Protein AF-A0A366W5C6-F1 (afdb_monomer)

Solvent-accessible surface area (backbone atoms only — not comparable to full-atom values): 10749 Å² total; per-residue (Å²): 110,70,68,59,51,49,43,42,53,30,43,52,50,49,41,58,74,57,34,73,87,68,60,45,70,65,56,39,17,62,67,46,72,47,56,56,70,60,49,49,74,76,25,87,45,72,64,59,41,50,54,54,38,50,51,52,53,51,50,58,46,39,55,54,30,52,60,91,70,55,95,85,52,56,68,69,57,50,49,52,48,36,29,51,30,38,22,49,49,36,68,76,32,52,52,58,50,53,48,54,61,54,60,74,70,48,84,89,62,61,61,66,63,51,49,53,50,48,49,63,63,44,34,71,61,54,48,54,52,51,53,29,32,77,70,40,51,21,48,90,62,60,67,82,66,48,42,63,57,24,56,44,44,27,46,55,50,30,53,34,35,76,68,69,78,39,79,93,44,68,68,63,52,49,51,52,54,53,50,22,54,55,70,42,44,28,88,63,51,87,70,76,120

Nearest PDB structures (foldseek):
  3he0-assembly2_C-2  TM=9.204E-01  e=1.085E-09  Vibrio parahaemolyticus
  3pas-assembly1_A  TM=8.953E-01  e=2.448E-08  Marinobacter nauticus VT8
  4me9-assembly1_B  TM=7.796E-01  e=6.525E-09  Bacillus cereus ATCC 10987
  3ppb-assembly1_B  TM=8.278E-01  e=2.148E-07  Shewanella loihica PV-4
  6azh-assembly1_B  TM=6.741E-01  e=1.159E-03  Clostridium perfringens

Structure (mmCIF, N/CA/C/O backbone):
data_AF-A0A366W5C6-F1
#
_entry.id   AF-A0A366W5C6-F1
#
loop_
_atom_site.group_PDB
_atom_site.id
_atom_site.type_symbol
_atom_site.label_atom_id
_atom_site.label_alt_id
_atom_site.label_comp_id
_atom_site.label_asym_id
_atom_site.label_entity_id
_atom_site.label_seq_id
_atom_site.pdbx_PDB_ins_code
_atom_site.Cartn_x
_atom_site.Cartn_y
_atom_site.Cartn_z
_atom_site.occupancy
_atom_site.B_iso_or_equiv
_atom_site.auth_seq_id
_atom_site.auth_comp_id
_atom_site.auth_asym_id
_atom_site.auth_atom_id
_atom_site.pdbx_PDB_model_num
ATOM 1 N N . MET A 1 1 ? -1.296 -3.303 24.132 1.00 65.38 1 MET A N 1
ATOM 2 C CA . MET A 1 1 ? -1.162 -3.298 22.660 1.00 65.38 1 MET A CA 1
ATOM 3 C C . MET A 1 1 ? -2.408 -3.855 21.958 1.00 65.38 1 MET A C 1
ATOM 5 O O . MET A 1 1 ? -3.023 -3.108 21.212 1.00 65.38 1 MET A O 1
ATOM 9 N N . GLN A 1 2 ? -2.876 -5.074 22.272 1.00 86.00 2 GLN A N 1
ATOM 10 C CA . GLN A 1 2 ? -4.060 -5.689 21.626 1.00 86.00 2 GLN A CA 1
ATOM 11 C C . GLN A 1 2 ? -5.344 -4.833 21.662 1.00 86.00 2 GLN A C 1
ATOM 13 O O . GLN A 1 2 ? -6.009 -4.686 20.644 1.00 86.00 2 GLN A O 1
ATOM 18 N N . LYS A 1 3 ? -5.673 -4.196 22.800 1.00 90.88 3 LYS A N 1
ATOM 19 C CA . LYS A 1 3 ? -6.858 -3.315 22.896 1.00 90.88 3 LYS A CA 1
ATOM 20 C C . LYS A 1 3 ? -6.780 -2.085 21.984 1.00 90.88 3 LYS A C 1
ATOM 22 O O . LYS A 1 3 ? -7.795 -1.710 21.414 1.00 90.88 3 LYS A O 1
ATOM 27 N N . LYS A 1 4 ? -5.591 -1.491 21.818 1.00 94.75 4 LYS A N 1
ATOM 28 C CA . LYS A 1 4 ? -5.379 -0.352 20.907 1.00 94.75 4 LYS A CA 1
ATOM 29 C C . LYS A 1 4 ? -5.680 -0.773 19.466 1.00 94.75 4 LYS A C 1
ATOM 31 O O . LYS A 1 4 ? -6.471 -0.119 18.802 1.00 94.75 4 LYS A O 1
ATOM 36 N N . ILE A 1 5 ? -5.134 -1.913 19.034 1.00 95.19 5 ILE A N 1
ATOM 37 C CA . ILE A 1 5 ? -5.385 -2.477 17.699 1.00 95.19 5 ILE A CA 1
ATOM 38 C C . ILE A 1 5 ? -6.871 -2.825 17.515 1.00 95.19 5 ILE A C 1
ATOM 40 O O . ILE A 1 5 ? -7.435 -2.470 16.487 1.00 95.19 5 ILE A O 1
ATOM 44 N N . LYS A 1 6 ? -7.539 -3.428 18.517 1.00 95.50 6 LYS A N 1
ATOM 45 C CA . LYS A 1 6 ? -8.996 -3.691 18.470 1.00 95.50 6 LYS A CA 1
ATOM 46 C C . LYS A 1 6 ? -9.788 -2.406 18.202 1.00 95.50 6 LYS A C 1
ATOM 48 O O . LYS A 1 6 ? -10.671 -2.403 17.352 1.00 95.50 6 LYS A O 1
ATOM 53 N N . ILE A 1 7 ? -9.460 -1.319 18.904 1.00 97.31 7 ILE A N 1
ATOM 54 C CA . ILE A 1 7 ? -10.130 -0.023 18.726 1.00 97.31 7 ILE A CA 1
ATOM 55 C C . ILE A 1 7 ? -9.859 0.544 17.326 1.00 97.31 7 ILE A C 1
ATOM 57 O O . ILE A 1 7 ? -10.794 0.994 16.675 1.00 97.31 7 ILE A O 1
ATOM 61 N N . LEU A 1 8 ? -8.621 0.477 16.826 1.00 96.88 8 LEU A N 1
ATOM 62 C CA . LEU A 1 8 ? -8.296 0.938 15.470 1.00 96.88 8 LEU A CA 1
ATOM 63 C C . LEU A 1 8 ? -9.023 0.122 14.392 1.00 96.88 8 LEU A C 1
ATOM 65 O O . LEU A 1 8 ? -9.572 0.698 13.461 1.00 96.88 8 LEU A O 1
ATOM 69 N N . LYS A 1 9 ? -9.114 -1.203 14.543 1.00 95.62 9 LYS A N 1
ATOM 70 C CA . LYS A 1 9 ? -9.871 -2.065 13.622 1.00 95.62 9 LYS A CA 1
ATOM 71 C C . LYS A 1 9 ? -11.369 -1.784 13.647 1.00 95.62 9 LYS A C 1
ATOM 73 O O . LYS A 1 9 ? -12.003 -1.750 12.597 1.00 95.62 9 LYS A O 1
ATOM 78 N N . ALA A 1 10 ? -11.929 -1.519 14.826 1.00 95.50 10 ALA A N 1
ATOM 79 C CA . ALA A 1 10 ? -13.304 -1.051 14.934 1.00 95.50 10 ALA A CA 1
ATOM 80 C C . ALA A 1 10 ? -13.486 0.314 14.249 1.00 95.50 10 ALA A C 1
ATOM 82 O O . ALA A 1 10 ? -14.488 0.523 13.575 1.00 95.50 10 ALA A O 1
ATOM 83 N N . ALA A 1 11 ? -12.512 1.222 14.362 1.00 95.44 11 ALA A N 1
ATOM 84 C CA . ALA A 1 11 ? -12.566 2.517 13.693 1.00 95.44 11 ALA A CA 1
ATOM 85 C C . ALA A 1 11 ? -12.515 2.392 12.164 1.00 95.44 11 ALA A C 1
ATOM 87 O O . ALA A 1 11 ? -13.318 3.025 11.483 1.00 95.44 11 ALA A O 1
ATOM 88 N N . GLU A 1 12 ? -11.633 1.535 11.640 1.00 95.12 12 GLU A N 1
ATOM 89 C CA . GLU A 1 12 ? -11.574 1.174 10.218 1.00 95.12 12 GLU A CA 1
ATOM 90 C C . GLU A 1 12 ? -12.941 0.668 9.723 1.00 95.12 12 GLU A C 1
ATOM 92 O O . GLU A 1 12 ? -13.444 1.143 8.705 1.00 95.12 12 GLU A O 1
ATOM 97 N N . ALA A 1 13 ? -13.585 -0.232 10.476 1.00 93.00 13 ALA A N 1
ATOM 98 C CA . ALA A 1 13 ? -14.910 -0.759 10.146 1.00 93.00 13 ALA A CA 1
ATOM 99 C C . ALA A 1 13 ? -15.989 0.339 10.121 1.00 93.00 13 ALA A C 1
ATOM 101 O O . ALA A 1 13 ? -16.670 0.499 9.111 1.00 93.00 13 ALA A O 1
ATOM 102 N N . VAL A 1 14 ? -16.093 1.168 11.171 1.00 92.75 14 VAL A N 1
ATOM 103 C CA . VAL A 1 14 ? -17.079 2.270 11.213 1.00 92.75 14 VAL A CA 1
ATOM 104 C C . VAL A 1 14 ? -16.888 3.222 10.032 1.00 92.75 14 VAL A C 1
ATOM 106 O O . VAL A 1 14 ? -17.862 3.617 9.395 1.00 92.75 14 VAL A O 1
ATOM 109 N N . LEU A 1 15 ? -15.644 3.595 9.720 1.00 92.44 15 LEU A N 1
ATOM 110 C CA . LEU A 1 15 ? -15.354 4.540 8.641 1.00 92.44 15 LEU A CA 1
ATOM 111 C C . LEU A 1 15 ? -15.635 3.948 7.258 1.00 92.44 15 LEU A C 1
ATOM 113 O O . LEU A 1 15 ? -16.177 4.642 6.400 1.00 92.44 15 LEU A O 1
ATOM 117 N N . THR A 1 16 ? -15.304 2.677 7.034 1.00 91.44 16 THR A N 1
ATOM 118 C CA . THR A 1 16 ? -15.556 2.008 5.748 1.00 91.44 16 THR A CA 1
ATOM 119 C C . THR A 1 16 ? -17.030 1.653 5.525 1.00 91.44 16 THR A C 1
ATOM 121 O O . THR A 1 16 ? -17.455 1.529 4.375 1.00 91.44 16 THR A O 1
ATOM 124 N N . GLU A 1 17 ? -17.827 1.498 6.585 1.00 87.69 17 GLU A N 1
ATOM 125 C CA . GLU A 1 17 ? -19.259 1.178 6.497 1.00 87.69 17 GLU A CA 1
ATOM 126 C C . GLU A 1 17 ? -20.167 2.409 6.518 1.00 87.69 17 GLU A C 1
ATOM 128 O O . GLU A 1 17 ? -21.175 2.435 5.811 1.00 87.69 17 GLU A O 1
ATOM 133 N N . HIS A 1 18 ? -19.822 3.429 7.305 1.00 85.00 18 HIS A N 1
ATOM 134 C CA . HIS A 1 18 ? -20.701 4.572 7.573 1.00 85.00 18 HIS A CA 1
ATOM 135 C C . HIS A 1 18 ? -20.089 5.933 7.207 1.00 85.00 18 HIS A C 1
ATOM 137 O O . HIS A 1 18 ? -20.775 6.955 7.268 1.00 85.00 18 HIS A O 1
ATOM 143 N N . GLY A 1 19 ? -18.814 5.969 6.808 1.00 82.38 19 GLY A N 1
ATOM 144 C CA . GLY A 1 19 ? -18.106 7.197 6.452 1.00 82.38 19 GLY A CA 1
ATOM 145 C C . GLY A 1 19 ? -17.767 8.096 7.648 1.00 82.38 19 GLY A C 1
ATOM 146 O O . GLY A 1 19 ? -18.078 7.812 8.805 1.00 82.38 19 GLY A O 1
ATOM 147 N N . PHE A 1 20 ? -17.119 9.230 7.364 1.00 81.00 20 PHE A N 1
ATOM 148 C CA . PHE A 1 20 ? -16.636 10.165 8.392 1.00 81.00 20 PHE A CA 1
ATOM 149 C C . PHE A 1 20 ? -17.751 10.892 9.149 1.00 81.00 20 PHE A C 1
ATOM 151 O O . PHE A 1 20 ? -17.567 11.217 10.323 1.00 81.00 20 PHE A O 1
ATOM 158 N N . TYR A 1 21 ? -18.891 11.145 8.497 1.00 79.88 21 TYR A N 1
ATOM 159 C CA . TYR A 1 21 ? -20.008 11.881 9.095 1.00 79.88 21 TYR A CA 1
ATOM 160 C C . TYR A 1 21 ? -20.626 11.123 10.278 1.00 79.88 21 TYR A C 1
ATOM 162 O O . TYR A 1 21 ? -20.918 11.711 11.314 1.00 79.88 21 TYR A O 1
ATOM 170 N N . ALA A 1 22 ? -20.755 9.800 10.159 1.00 78.88 22 ALA A N 1
ATOM 171 C CA . ALA A 1 22 ? -21.292 8.943 11.214 1.00 78.88 22 ALA A CA 1
ATOM 172 C C . ALA A 1 22 ? -20.253 8.571 12.296 1.00 78.88 22 ALA A C 1
ATOM 174 O O . ALA A 1 22 ? -20.579 7.908 13.288 1.00 78.88 22 ALA A O 1
ATOM 175 N N . PHE A 1 23 ? -18.989 8.973 12.123 1.00 89.50 23 PHE A N 1
ATOM 176 C CA . PHE A 1 23 ? -17.914 8.602 13.033 1.00 89.50 23 PHE A CA 1
ATOM 177 C C . PHE A 1 23 ? -17.824 9.545 14.241 1.00 89.50 23 PHE A C 1
ATOM 179 O O . PHE A 1 23 ? -17.466 10.724 14.118 1.00 89.50 23 PHE A O 1
ATOM 186 N N . SER A 1 24 ? -18.026 8.982 15.433 1.00 91.94 24 SER A N 1
ATOM 187 C CA . SER A 1 24 ? -17.837 9.636 16.731 1.00 91.94 24 SER A CA 1
ATOM 188 C C . SER A 1 24 ? -17.095 8.710 17.698 1.00 91.94 24 SER A C 1
ATOM 190 O O . SER A 1 24 ? -17.108 7.488 17.539 1.00 91.94 24 SER A O 1
ATOM 192 N N . MET A 1 25 ? -16.483 9.272 18.743 1.00 94.56 25 MET A N 1
ATOM 193 C CA . MET A 1 25 ? -15.834 8.465 19.789 1.00 94.56 25 MET A CA 1
ATOM 194 C C . MET A 1 25 ? -16.852 7.558 20.507 1.00 94.56 25 MET A C 1
ATOM 196 O O . MET A 1 25 ? -16.522 6.451 20.925 1.00 94.56 25 MET A O 1
ATOM 200 N N . GLN A 1 26 ? -18.111 7.995 20.596 1.00 93.19 26 GLN A N 1
ATOM 201 C CA . GLN A 1 26 ? -19.237 7.246 21.150 1.00 93.19 26 GLN A CA 1
ATOM 202 C C . GLN A 1 26 ? -19.629 6.060 20.258 1.00 93.19 26 GLN A C 1
ATOM 204 O O . GLN A 1 26 ? -19.760 4.940 20.756 1.00 93.19 26 GLN A O 1
ATOM 209 N N . SER A 1 27 ? -19.803 6.282 18.947 1.00 91.44 27 SER A N 1
ATOM 210 C CA . SER A 1 27 ? -20.142 5.203 18.008 1.00 91.44 27 SER A CA 1
ATOM 211 C C . SER A 1 27 ? -19.016 4.176 17.920 1.00 91.44 27 SER A C 1
ATOM 213 O O . SER A 1 27 ? -19.281 2.975 17.924 1.00 91.44 27 SER A O 1
ATOM 215 N N . LEU A 1 28 ? -17.762 4.629 17.987 1.00 95.56 28 LEU A N 1
ATOM 216 C CA . LEU A 1 28 ? -16.605 3.750 18.087 1.00 95.56 28 LEU A CA 1
ATOM 217 C C . LEU A 1 28 ? -16.590 2.920 19.380 1.00 95.56 28 LEU A C 1
ATOM 219 O O . LEU A 1 28 ? -16.309 1.728 19.316 1.00 95.56 28 LEU A O 1
ATOM 223 N N . ALA A 1 29 ? -16.891 3.507 20.544 1.00 94.94 29 ALA A N 1
ATOM 224 C CA . ALA A 1 29 ? -16.948 2.772 21.817 1.00 94.94 29 ALA A CA 1
ATOM 225 C C . ALA A 1 29 ? -17.936 1.606 21.746 1.00 94.94 29 ALA A C 1
ATOM 227 O O . ALA A 1 29 ? -17.617 0.488 22.155 1.00 94.94 29 ALA A O 1
ATOM 228 N N . LYS A 1 30 ? -19.102 1.866 21.144 1.00 92.81 30 LYS A N 1
ATOM 229 C CA . LYS A 1 30 ? -20.118 0.850 20.882 1.00 92.81 30 LYS A CA 1
ATOM 230 C C . LYS A 1 30 ? -19.592 -0.236 19.939 1.00 92.81 30 LYS A C 1
ATOM 232 O O . LYS A 1 30 ? -19.684 -1.406 20.291 1.00 92.81 30 LYS A O 1
ATOM 237 N N . GLN A 1 31 ? -18.995 0.137 18.802 1.00 93.38 31 GLN A N 1
ATOM 238 C CA . GLN A 1 31 ? -18.464 -0.824 17.825 1.00 93.38 31 GLN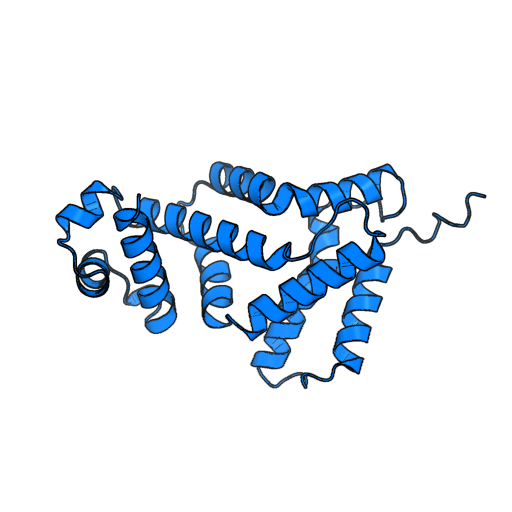 A CA 1
ATOM 239 C C . GLN A 1 31 ? -17.312 -1.673 18.384 1.00 93.38 31 GLN A C 1
ATOM 241 O O . GLN A 1 31 ? -17.204 -2.859 18.096 1.00 93.38 31 GLN A O 1
ATOM 246 N N . ALA A 1 32 ? -16.428 -1.073 19.180 1.00 94.81 32 ALA A N 1
ATOM 247 C CA . ALA A 1 32 ? -15.273 -1.747 19.764 1.00 94.81 32 ALA A CA 1
ATOM 248 C C . ALA A 1 32 ? -15.620 -2.569 21.021 1.00 94.81 32 ALA A C 1
ATOM 250 O O . ALA A 1 32 ? -14.746 -3.275 21.543 1.00 94.81 32 ALA A O 1
ATOM 251 N N . GLU A 1 33 ? -16.865 -2.478 21.507 1.00 95.19 33 GLU A N 1
ATOM 252 C CA . GLU A 1 33 ? -17.353 -3.092 22.747 1.00 95.19 33 GLU A CA 1
ATOM 253 C C . GLU A 1 33 ? -16.486 -2.710 23.959 1.00 95.19 33 GLU A C 1
ATOM 255 O O . GLU A 1 33 ? -16.029 -3.551 24.738 1.00 95.19 33 GLU A O 1
ATOM 260 N N . VAL A 1 34 ? -16.191 -1.416 24.093 1.00 95.50 34 VAL A N 1
ATOM 261 C CA . VAL A 1 34 ? -15.422 -0.865 25.216 1.00 95.50 34 VAL A CA 1
ATOM 262 C C . VAL A 1 34 ? -16.097 0.386 25.764 1.00 95.50 34 VAL A C 1
ATOM 264 O O . VAL A 1 34 ? -16.899 1.028 25.093 1.00 95.50 34 VAL A O 1
ATOM 267 N N . SER A 1 35 ? -15.752 0.778 26.991 1.00 96.00 35 SER A N 1
ATOM 268 C CA . SER A 1 35 ? -16.204 2.067 27.518 1.00 96.00 35 SER A CA 1
ATOM 269 C C . SER A 1 35 ? -15.539 3.227 26.775 1.00 96.00 35 SER A C 1
ATOM 271 O O . SER A 1 35 ? -14.381 3.134 26.361 1.00 96.00 35 SER A O 1
ATOM 273 N N . ILE A 1 36 ? -16.229 4.365 26.684 1.00 95.75 36 ILE A N 1
ATOM 274 C CA . ILE A 1 36 ? -15.656 5.578 26.089 1.00 95.75 36 ILE A CA 1
ATOM 275 C C . ILE A 1 36 ? -14.374 6.028 26.815 1.00 95.75 36 ILE A C 1
ATOM 277 O O . ILE A 1 36 ? -13.397 6.401 26.172 1.00 95.75 36 ILE A O 1
ATOM 281 N N . GLY A 1 37 ? -14.319 5.878 28.145 1.00 96.00 37 GLY A N 1
ATOM 282 C CA . GLY A 1 37 ? -13.111 6.143 28.934 1.00 96.00 37 GLY A CA 1
ATOM 283 C C . GLY A 1 37 ? -11.938 5.222 28.572 1.00 96.00 37 GLY A C 1
ATOM 284 O O . GLY A 1 37 ? -10.784 5.632 28.647 1.00 96.00 37 GLY A O 1
ATOM 285 N N . THR A 1 38 ? -12.211 3.997 28.104 1.00 95.19 38 THR A N 1
ATOM 286 C CA . THR A 1 38 ? -11.163 3.109 27.577 1.00 95.19 38 THR A CA 1
ATOM 287 C C . THR A 1 38 ? -10.571 3.661 26.286 1.00 95.19 38 THR A C 1
ATOM 289 O O . THR A 1 38 ? -9.361 3.559 26.112 1.00 95.19 38 THR A O 1
ATOM 292 N N . ILE A 1 39 ? -11.382 4.252 25.402 1.00 96.69 39 ILE A N 1
ATOM 293 C CA . ILE A 1 39 ? -10.877 4.882 24.173 1.00 96.69 39 ILE A CA 1
ATOM 294 C C . ILE A 1 39 ? -10.000 6.080 24.519 1.00 96.69 39 ILE A C 1
ATOM 296 O O . ILE A 1 39 ? -8.859 6.122 24.067 1.00 96.69 39 ILE A O 1
ATOM 300 N N . TYR A 1 40 ? -10.486 6.992 25.368 1.00 96.12 40 TYR A N 1
ATOM 301 C CA . TYR A 1 40 ? -9.735 8.196 25.743 1.00 96.12 40 TYR A CA 1
ATOM 302 C C . TYR A 1 40 ? -8.422 7.903 26.479 1.00 96.12 40 TYR A C 1
ATOM 304 O O . TYR A 1 40 ? -7.484 8.689 26.421 1.00 96.12 40 TYR A O 1
ATOM 312 N N . ARG A 1 41 ? -8.301 6.728 27.107 1.00 95.31 41 ARG A N 1
ATOM 313 C CA . ARG A 1 41 ? -7.027 6.253 27.663 1.00 95.31 41 ARG A CA 1
ATOM 314 C C . ARG A 1 41 ? -5.980 5.917 26.590 1.00 95.31 41 ARG A C 1
ATOM 316 O O . ARG A 1 41 ? -4.792 5.940 26.890 1.00 95.31 41 ARG A O 1
ATOM 323 N N . TYR A 1 42 ? -6.396 5.527 25.384 1.00 95.50 42 TYR A N 1
ATOM 324 C CA . TYR A 1 42 ? -5.488 5.197 24.276 1.00 95.50 42 TYR A CA 1
ATOM 325 C C . TYR A 1 42 ? -5.310 6.340 23.277 1.00 95.50 42 TYR A C 1
ATOM 327 O O . TYR A 1 42 ? -4.264 6.404 22.636 1.00 95.50 42 TYR A O 1
ATOM 335 N N . PHE A 1 43 ? -6.321 7.194 23.127 1.00 95.19 43 PHE A N 1
ATOM 336 C CA . PHE A 1 43 ? -6.347 8.273 22.149 1.00 95.19 43 PHE A CA 1
ATOM 337 C C . PHE A 1 43 ? -6.935 9.517 22.798 1.00 95.19 43 PHE A C 1
ATOM 339 O O . PHE A 1 43 ? -8.107 9.525 23.164 1.00 95.19 43 PHE A O 1
ATOM 346 N N . GLU A 1 44 ? -6.125 10.562 22.928 1.00 92.81 44 GLU A N 1
ATOM 347 C CA . GLU A 1 44 ? -6.522 11.810 23.583 1.00 92.81 44 GLU A CA 1
ATOM 348 C C . GLU A 1 44 ? -7.754 12.448 22.924 1.00 92.81 44 GLU A C 1
ATOM 350 O O . GLU A 1 44 ? -8.646 12.962 23.596 1.00 92.81 44 GLU A O 1
ATOM 355 N N . ASN A 1 45 ? -7.832 12.373 21.597 1.00 91.19 45 ASN A N 1
ATOM 356 C CA . ASN A 1 45 ? -8.909 12.943 20.803 1.00 91.19 45 ASN A CA 1
ATOM 357 C C . ASN A 1 45 ? -9.103 12.156 19.490 1.00 91.19 45 ASN A C 1
ATOM 359 O O . ASN A 1 45 ? -8.422 11.159 19.227 1.00 91.19 45 ASN A O 1
ATOM 363 N N . LYS A 1 46 ? -10.079 12.588 18.679 1.00 89.81 46 LYS A N 1
ATOM 364 C CA . LYS A 1 46 ? -10.398 11.967 17.383 1.00 89.81 46 LYS A CA 1
ATOM 365 C C . LYS A 1 46 ? -9.214 12.043 16.416 1.00 89.81 46 LYS A C 1
ATOM 367 O O . LYS A 1 46 ? -8.962 11.060 15.729 1.00 89.81 46 LYS A O 1
ATOM 372 N N . ASP A 1 47 ? -8.472 13.144 16.400 1.00 87.88 47 ASP A N 1
ATOM 373 C CA . ASP A 1 47 ? -7.369 13.361 15.457 1.00 87.88 47 ASP A CA 1
ATOM 374 C C . ASP A 1 47 ? -6.187 12.434 15.766 1.00 87.88 47 ASP A C 1
ATOM 376 O O . ASP A 1 47 ?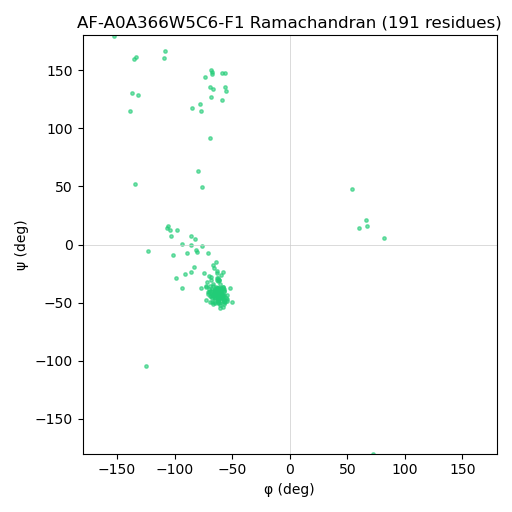 -5.693 11.737 14.882 1.00 87.88 47 ASP A O 1
ATOM 380 N N . ALA A 1 48 ? -5.823 12.297 17.046 1.00 89.75 48 ALA A N 1
ATOM 381 C CA . ALA A 1 48 ? -4.830 11.329 17.506 1.00 89.75 48 ALA A CA 1
ATOM 382 C C . ALA A 1 48 ? -5.212 9.888 17.123 1.00 89.75 48 ALA A C 1
ATOM 384 O O . ALA A 1 48 ? -4.360 9.092 16.728 1.00 89.75 48 ALA A O 1
ATOM 385 N N . LEU A 1 49 ? -6.504 9.546 17.196 1.00 92.88 49 LEU A N 1
ATOM 386 C CA . LEU A 1 49 ? -6.999 8.254 16.729 1.00 92.88 49 LEU A CA 1
ATOM 387 C C . LEU A 1 49 ? -6.870 8.097 15.209 1.00 92.88 49 LEU A C 1
ATOM 389 O O . LEU A 1 49 ? -6.454 7.033 14.755 1.00 92.88 49 LEU A O 1
ATOM 393 N N . MET A 1 50 ? -7.211 9.126 14.428 1.00 90.25 50 MET A N 1
ATOM 394 C CA . MET A 1 50 ? -7.110 9.091 12.963 1.00 90.25 50 MET A CA 1
ATOM 395 C C . MET A 1 50 ? -5.662 8.951 12.492 1.00 90.25 50 MET A C 1
ATOM 397 O O . MET A 1 50 ? -5.404 8.169 11.579 1.00 90.25 50 MET A O 1
ATOM 401 N N . ASN A 1 51 ? -4.716 9.626 13.148 1.00 88.19 51 ASN A N 1
ATOM 402 C CA . ASN A 1 51 ? -3.290 9.512 12.838 1.00 88.19 51 ASN A CA 1
ATOM 403 C C . ASN A 1 51 ? -2.786 8.083 13.075 1.00 88.19 51 ASN A C 1
ATOM 405 O O . ASN A 1 51 ? -2.160 7.475 12.209 1.00 88.19 51 ASN A O 1
ATOM 409 N N . GLU A 1 52 ? -3.117 7.499 14.227 1.00 91.31 52 GLU A N 1
ATOM 410 C CA . GLU A 1 52 ? -2.740 6.119 14.543 1.00 91.31 52 GLU A CA 1
ATOM 411 C C . GLU A 1 52 ? -3.437 5.094 13.636 1.00 91.31 52 GLU A C 1
ATOM 413 O O . GLU A 1 52 ? -2.842 4.076 13.277 1.00 91.31 52 GLU A O 1
ATOM 418 N N . LEU A 1 53 ? -4.677 5.368 13.222 1.00 92.62 53 LEU A N 1
ATOM 419 C CA . LEU A 1 53 ? -5.389 4.549 12.246 1.00 92.62 53 LEU A CA 1
ATOM 420 C C . LEU A 1 53 ? -4.709 4.596 10.876 1.00 92.62 53 LEU A C 1
ATOM 422 O O . LEU A 1 53 ? -4.511 3.552 10.258 1.00 92.62 53 LEU A O 1
ATOM 426 N N . GLN A 1 54 ? -4.321 5.785 10.413 1.00 89.81 54 GLN A N 1
ATOM 427 C CA . GLN A 1 54 ? -3.619 5.953 9.147 1.00 89.81 54 GLN A CA 1
ATOM 428 C C . GLN A 1 54 ? -2.284 5.198 9.156 1.00 89.81 54 GLN A C 1
ATOM 430 O O . GLN A 1 54 ? -1.994 4.476 8.201 1.00 89.81 54 GLN A O 1
ATOM 435 N N . LYS A 1 55 ? -1.513 5.293 10.249 1.00 90.69 55 LYS A N 1
ATOM 436 C CA . LYS A 1 55 ? -0.268 4.532 10.430 1.00 90.69 55 LYS A CA 1
ATOM 437 C C . LYS A 1 55 ? -0.513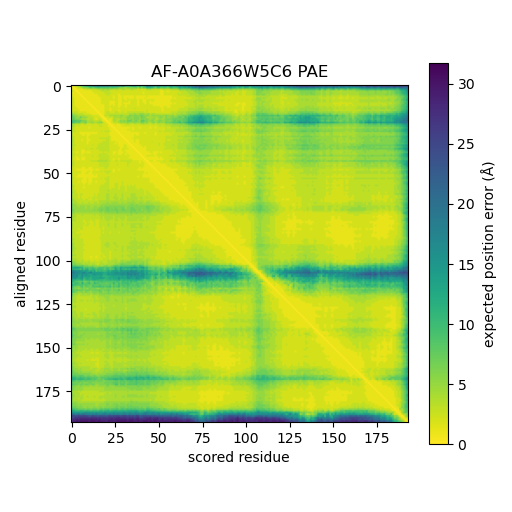 3.026 10.327 1.00 90.69 55 LYS A C 1
ATOM 439 O O . LYS A 1 55 ? 0.127 2.366 9.514 1.00 90.69 55 LYS A O 1
ATOM 444 N N . LEU A 1 56 ? -1.492 2.498 11.073 1.00 92.81 56 LEU A N 1
ATOM 445 C CA . LEU A 1 56 ? -1.853 1.075 11.030 1.00 92.81 56 LEU A CA 1
ATOM 446 C C . LEU A 1 56 ? -2.216 0.623 9.611 1.00 92.81 56 LEU A C 1
ATOM 448 O O . LEU A 1 56 ? -1.699 -0.384 9.126 1.00 92.81 56 LEU A O 1
ATOM 452 N N . ILE A 1 57 ? -3.095 1.374 8.940 1.00 92.56 57 ILE A N 1
ATOM 453 C CA . ILE A 1 57 ? -3.560 1.029 7.597 1.00 92.56 57 ILE A CA 1
ATOM 454 C C . ILE A 1 57 ? -2.391 1.012 6.612 1.00 92.56 57 ILE A C 1
ATOM 456 O O . ILE A 1 57 ? -2.301 0.085 5.804 1.00 92.56 57 ILE A O 1
ATOM 460 N N . ARG A 1 58 ? -1.497 2.004 6.677 1.00 90.69 58 ARG A N 1
ATOM 461 C CA . ARG A 1 58 ? -0.334 2.115 5.789 1.00 90.69 58 ARG A CA 1
ATOM 462 C C . ARG A 1 58 ? 0.696 1.018 6.033 1.00 90.69 58 ARG A C 1
ATOM 464 O O . ARG A 1 58 ? 1.141 0.439 5.049 1.00 90.69 58 ARG A O 1
ATOM 471 N N . THR A 1 59 ? 1.010 0.680 7.286 1.00 93.25 59 THR A N 1
ATOM 472 C CA . THR A 1 59 ? 1.912 -0.441 7.609 1.00 93.25 59 THR A CA 1
ATOM 473 C C . THR A 1 59 ? 1.394 -1.748 7.023 1.00 93.25 59 THR A C 1
ATOM 475 O O . THR A 1 59 ? 2.078 -2.387 6.234 1.00 93.25 59 THR A O 1
ATOM 478 N N . GLU A 1 60 ? 0.143 -2.100 7.314 1.00 94.38 60 GLU A N 1
ATOM 479 C CA . GLU A 1 60 ? -0.459 -3.332 6.795 1.00 94.38 60 GLU A CA 1
ATOM 480 C C . GLU A 1 60 ? -0.581 -3.330 5.256 1.00 94.38 60 GLU A C 1
ATOM 482 O O . GLU A 1 60 ? -0.521 -4.382 4.622 1.00 94.38 60 GLU A O 1
ATOM 487 N N . SER A 1 61 ? -0.758 -2.157 4.635 1.00 92.62 61 SER A N 1
ATOM 488 C CA . SER A 1 61 ? -0.779 -2.041 3.169 1.00 92.62 61 SER A CA 1
ATOM 489 C C . SER A 1 61 ? 0.619 -2.216 2.574 1.00 92.62 61 SER A C 1
ATOM 491 O O . SER A 1 61 ? 0.752 -2.822 1.515 1.00 92.62 61 SER A O 1
ATOM 493 N N . ALA A 1 62 ? 1.665 -1.731 3.249 1.00 94.19 62 ALA A N 1
ATOM 494 C CA . ALA A 1 62 ? 3.051 -1.943 2.845 1.00 94.19 62 ALA A CA 1
ATOM 495 C C . ALA A 1 62 ? 3.447 -3.425 2.938 1.00 94.19 62 ALA A C 1
ATOM 497 O O . ALA A 1 62 ? 4.080 -3.938 2.017 1.00 94.19 62 ALA A O 1
ATOM 498 N N . ASP A 1 63 ? 3.002 -4.136 3.979 1.00 95.00 63 ASP A N 1
ATOM 499 C CA . ASP A 1 63 ? 3.220 -5.584 4.111 1.00 95.00 63 ASP A CA 1
ATOM 500 C C . ASP A 1 63 ? 2.635 -6.353 2.912 1.00 95.00 63 ASP A C 1
ATOM 502 O O . ASP A 1 63 ? 3.295 -7.216 2.324 1.00 95.00 63 ASP A O 1
ATOM 506 N N . GLN A 1 64 ? 1.420 -5.994 2.482 1.00 95.50 64 GLN A N 1
ATOM 507 C CA . GLN A 1 64 ? 0.805 -6.571 1.281 1.00 95.50 64 GLN A CA 1
ATOM 508 C C . GLN A 1 64 ? 1.546 -6.158 0.006 1.00 95.50 64 GLN A C 1
ATOM 510 O O . GLN A 1 64 ? 1.812 -6.996 -0.854 1.00 95.50 64 GLN A O 1
ATOM 515 N N . LEU A 1 65 ? 1.928 -4.884 -0.107 1.00 95.88 65 LEU A N 1
ATOM 516 C CA . LEU A 1 65 ? 2.625 -4.347 -1.274 1.00 95.88 65 LEU A CA 1
ATOM 517 C C . LEU A 1 65 ? 3.959 -5.064 -1.533 1.00 95.88 65 LEU A C 1
ATOM 519 O O . LEU A 1 65 ? 4.285 -5.367 -2.680 1.00 95.88 65 LEU A O 1
ATOM 523 N N . PHE A 1 66 ? 4.710 -5.370 -0.474 1.00 96.56 66 PHE A N 1
ATOM 524 C CA . PHE A 1 66 ? 6.023 -6.014 -0.560 1.00 96.56 66 PHE A CA 1
ATOM 525 C C . PHE A 1 66 ? 5.993 -7.530 -0.328 1.00 96.56 66 PHE A C 1
ATOM 527 O O . PHE A 1 66 ? 7.049 -8.143 -0.161 1.00 96.56 66 PHE A O 1
ATOM 534 N N . THR A 1 67 ? 4.816 -8.159 -0.329 1.00 97.19 67 THR A N 1
ATOM 535 C CA . THR A 1 67 ? 4.712 -9.620 -0.233 1.00 97.19 67 THR A CA 1
ATOM 536 C C . THR A 1 67 ? 5.464 -10.280 -1.392 1.00 97.19 67 THR A C 1
ATOM 538 O O . THR A 1 67 ? 5.192 -9.991 -2.556 1.00 97.19 67 THR A O 1
ATOM 541 N N . GLY A 1 68 ? 6.414 -11.164 -1.069 1.00 96.50 68 GLY A N 1
ATOM 542 C CA . GLY A 1 68 ? 7.270 -11.849 -2.047 1.00 96.50 68 GLY A CA 1
ATOM 543 C C . GLY A 1 68 ? 8.478 -11.040 -2.531 1.00 96.50 68 GLY A C 1
ATOM 544 O O . GLY A 1 68 ? 9.178 -11.491 -3.435 1.00 96.50 68 GLY A O 1
ATOM 545 N N . TRP A 1 69 ? 8.726 -9.852 -1.969 1.00 96.12 69 TRP A N 1
ATOM 546 C CA . TRP A 1 69 ? 9.882 -9.044 -2.341 1.00 96.12 69 TRP A CA 1
ATOM 547 C C . TRP A 1 69 ? 11.187 -9.689 -1.874 1.00 96.12 69 TRP A C 1
ATOM 549 O O . TRP A 1 69 ? 11.320 -10.074 -0.713 1.00 96.12 69 TRP A O 1
ATOM 559 N N . ASP A 1 70 ? 12.173 -9.698 -2.765 1.00 95.25 70 ASP A N 1
ATOM 560 C CA . ASP A 1 70 ? 13.553 -10.082 -2.488 1.00 95.25 70 ASP A CA 1
ATOM 561 C C . ASP A 1 70 ? 14.487 -9.076 -3.179 1.00 95.25 70 ASP A C 1
ATOM 563 O O . ASP A 1 70 ? 14.328 -8.755 -4.363 1.00 95.25 70 ASP A O 1
ATOM 567 N N . ASP A 1 71 ? 15.458 -8.554 -2.426 1.00 93.31 71 ASP A N 1
ATOM 568 C CA . ASP A 1 71 ? 16.430 -7.569 -2.904 1.00 93.31 71 ASP A CA 1
ATOM 569 C C . ASP A 1 71 ? 17.348 -8.122 -4.007 1.00 93.31 71 ASP A C 1
ATOM 571 O O . ASP A 1 71 ? 17.941 -7.341 -4.749 1.00 93.31 71 ASP A O 1
ATOM 575 N N . ASN A 1 72 ? 17.404 -9.440 -4.195 1.00 95.12 72 ASN A N 1
ATOM 576 C CA . ASN A 1 72 ? 18.189 -10.089 -5.245 1.00 95.12 72 ASN A CA 1
ATOM 577 C C . ASN A 1 72 ? 17.422 -10.270 -6.564 1.00 95.12 72 ASN A C 1
ATOM 579 O O . ASN A 1 72 ? 18.007 -10.672 -7.570 1.00 95.12 72 ASN A O 1
ATOM 583 N N . LEU A 1 73 ? 16.117 -9.979 -6.596 1.00 96.12 73 LEU A N 1
ATOM 584 C CA . LEU A 1 73 ? 15.343 -10.071 -7.832 1.00 96.12 73 LEU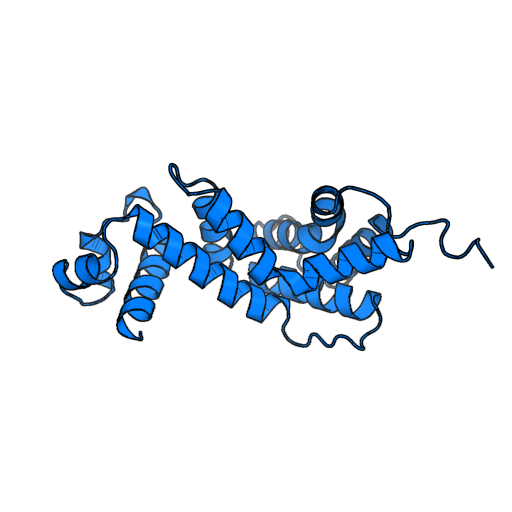 A CA 1
ATOM 585 C C . LEU A 1 73 ? 15.786 -9.011 -8.859 1.00 96.12 73 LEU A C 1
ATOM 587 O O . LEU A 1 73 ? 16.088 -7.872 -8.480 1.00 96.12 73 LEU A O 1
ATOM 591 N N . PRO A 1 74 ? 15.734 -9.329 -10.169 1.00 96.56 74 PRO A N 1
ATOM 592 C CA . PRO A 1 74 ? 15.896 -8.329 -11.221 1.00 96.56 74 PRO A CA 1
ATOM 593 C C . PRO A 1 74 ? 14.875 -7.197 -11.079 1.00 96.56 74 PRO A C 1
ATOM 595 O O . PRO A 1 74 ? 13.726 -7.438 -10.698 1.00 96.56 74 PRO A O 1
ATOM 598 N N . ASP A 1 75 ? 15.244 -5.974 -11.464 1.00 96.12 75 ASP A N 1
ATOM 599 C CA . ASP A 1 75 ? 14.392 -4.796 -11.250 1.00 96.12 75 ASP A CA 1
ATOM 600 C C . ASP A 1 75 ? 13.003 -4.923 -11.876 1.00 96.12 75 ASP A C 1
ATOM 602 O O . ASP A 1 75 ? 12.008 -4.573 -11.248 1.00 96.12 75 ASP A O 1
ATOM 606 N N . LYS A 1 76 ? 12.911 -5.501 -13.080 1.00 97.00 76 LYS A N 1
ATOM 607 C CA . LYS A 1 76 ? 11.616 -5.760 -13.723 1.00 97.00 76 LYS A CA 1
ATOM 608 C C . LYS A 1 76 ? 10.744 -6.707 -12.897 1.00 97.00 76 LYS A C 1
ATOM 610 O O . LYS A 1 76 ? 9.543 -6.496 -12.801 1.00 97.00 76 LYS A O 1
ATOM 615 N N . LYS A 1 77 ? 11.327 -7.733 -12.269 1.00 98.19 77 LYS A N 1
ATOM 616 C CA . LYS A 1 77 ? 10.579 -8.677 -11.423 1.00 98.19 77 LYS A CA 1
ATOM 617 C C . LYS A 1 77 ? 10.110 -8.022 -10.128 1.00 98.19 77 LYS A C 1
ATOM 619 O O . LYS A 1 77 ? 8.966 -8.234 -9.740 1.00 98.19 77 LYS A O 1
ATOM 624 N N . LYS A 1 78 ? 10.956 -7.195 -9.508 1.00 97.94 78 LYS A N 1
ATOM 625 C CA . LYS A 1 78 ? 10.583 -6.350 -8.362 1.00 97.94 78 LYS A CA 1
ATOM 626 C C . LYS A 1 78 ? 9.419 -5.426 -8.709 1.00 97.94 78 LYS A C 1
ATOM 628 O O . LYS A 1 78 ? 8.435 -5.373 -7.977 1.00 97.94 78 LYS A O 1
ATOM 633 N N . TYR A 1 79 ? 9.515 -4.746 -9.849 1.00 98.25 79 TYR A N 1
ATOM 634 C CA . TYR A 1 79 ? 8.469 -3.862 -10.343 1.00 98.25 79 TYR A CA 1
ATOM 635 C C . TYR A 1 79 ? 7.157 -4.608 -10.591 1.00 98.25 79 TYR A C 1
ATOM 637 O O . TYR A 1 79 ? 6.120 -4.196 -10.083 1.00 98.25 79 TYR A O 1
ATOM 645 N N . ASP A 1 80 ? 7.204 -5.728 -11.317 1.00 98.25 80 ASP A N 1
ATOM 646 C CA . ASP A 1 80 ? 6.017 -6.520 -11.649 1.00 98.25 80 ASP A CA 1
ATOM 647 C C . ASP A 1 80 ? 5.297 -7.027 -10.406 1.00 98.25 80 ASP A C 1
ATOM 649 O O . ASP A 1 80 ? 4.069 -6.973 -10.339 1.00 98.25 80 ASP A O 1
ATOM 653 N N . LEU A 1 81 ? 6.067 -7.479 -9.415 1.00 98.19 81 LEU A N 1
ATOM 654 C CA . LEU A 1 81 ? 5.552 -7.912 -8.127 1.00 98.19 81 LEU A CA 1
ATOM 655 C C . LEU A 1 81 ? 4.819 -6.771 -7.414 1.00 98.19 81 LEU A C 1
ATOM 657 O O . LEU A 1 81 ? 3.654 -6.921 -7.056 1.00 98.19 81 LEU A O 1
ATOM 661 N N . VAL A 1 82 ? 5.477 -5.622 -7.233 1.00 98.12 82 VAL A N 1
ATOM 662 C CA . VAL A 1 82 ? 4.886 -4.473 -6.528 1.00 98.12 82 VAL A CA 1
ATOM 663 C C . VAL A 1 82 ? 3.668 -3.941 -7.276 1.00 98.12 82 VAL A C 1
ATOM 665 O O . VAL A 1 82 ? 2.653 -3.644 -6.650 1.00 98.12 82 VAL A O 1
ATOM 668 N N . TRP A 1 83 ? 3.729 -3.862 -8.605 1.00 98.50 83 TRP A N 1
ATOM 669 C CA . TRP A 1 83 ? 2.611 -3.412 -9.429 1.00 98.50 83 TRP A CA 1
ATOM 670 C C . TRP A 1 83 ? 1.407 -4.349 -9.270 1.00 98.50 83 TRP A C 1
ATOM 672 O O . TRP A 1 83 ? 0.290 -3.893 -9.025 1.00 98.50 83 TRP A O 1
ATOM 682 N N . GLN A 1 84 ? 1.628 -5.667 -9.333 1.00 98.06 84 GLN A N 1
ATOM 683 C CA . GLN A 1 84 ? 0.566 -6.661 -9.164 1.00 98.06 84 GLN A CA 1
ATOM 684 C C . GLN A 1 84 ? -0.016 -6.640 -7.747 1.00 98.06 84 GLN A C 1
ATOM 686 O O . GLN A 1 84 ? -1.236 -6.704 -7.584 1.00 98.06 84 GLN A O 1
ATOM 691 N N . ASN A 1 85 ? 0.830 -6.517 -6.724 1.00 98.31 85 ASN A N 1
ATOM 692 C CA . ASN A 1 85 ? 0.393 -6.419 -5.334 1.00 98.31 85 ASN A CA 1
ATOM 693 C C . ASN A 1 85 ? -0.421 -5.141 -5.095 1.00 98.31 85 ASN A C 1
ATOM 695 O O . ASN A 1 85 ? -1.468 -5.202 -4.455 1.00 98.31 85 ASN A O 1
ATOM 699 N N . ALA A 1 86 ? -0.002 -4.005 -5.662 1.00 97.81 86 ALA A N 1
ATOM 700 C CA . ALA A 1 86 ? -0.743 -2.746 -5.604 1.00 97.81 86 ALA A CA 1
ATOM 701 C C . ALA A 1 86 ? -2.124 -2.866 -6.266 1.00 97.81 86 ALA A C 1
ATOM 703 O O . ALA A 1 86 ? -3.130 -2.451 -5.688 1.00 97.81 86 ALA A O 1
ATOM 704 N N . PHE A 1 87 ? -2.192 -3.474 -7.454 1.00 98.00 87 PHE A N 1
ATOM 705 C CA . PHE A 1 87 ? -3.456 -3.730 -8.144 1.00 98.00 87 PHE A CA 1
ATOM 706 C C . PHE A 1 87 ? -4.380 -4.625 -7.301 1.00 98.00 87 PHE A C 1
ATOM 708 O O . PHE A 1 87 ? -5.525 -4.263 -7.021 1.00 98.00 87 PHE A O 1
ATOM 715 N N . ASN A 1 88 ? -3.864 -5.766 -6.833 1.00 97.12 88 ASN A N 1
ATOM 716 C CA . ASN A 1 88 ? -4.617 -6.739 -6.041 1.00 97.12 88 ASN A CA 1
ATOM 717 C C . ASN A 1 88 ? -5.095 -6.162 -4.707 1.00 97.12 88 ASN A C 1
ATOM 719 O O . ASN A 1 88 ? -6.213 -6.451 -4.284 1.00 97.12 88 ASN A O 1
ATOM 723 N N . PHE A 1 89 ? -4.281 -5.327 -4.057 1.00 96.69 89 PHE A N 1
ATOM 724 C CA . PHE A 1 89 ? -4.666 -4.632 -2.833 1.00 96.69 89 PHE A CA 1
ATOM 725 C C . PHE A 1 89 ? -5.957 -3.838 -3.038 1.00 96.69 89 PHE A C 1
ATOM 727 O O . PHE A 1 89 ? -6.889 -3.972 -2.246 1.00 96.69 89 PHE A O 1
ATOM 734 N N . VAL A 1 90 ? -6.042 -3.057 -4.119 1.00 96.94 90 VAL A N 1
ATOM 735 C CA . VAL A 1 90 ? -7.218 -2.228 -4.405 1.00 96.94 90 VAL A CA 1
ATOM 736 C C . VAL A 1 90 ? -8.431 -3.086 -4.760 1.00 96.94 90 VAL A C 1
ATOM 738 O O . VAL A 1 90 ? -9.512 -2.834 -4.231 1.00 96.94 90 VAL A O 1
ATOM 741 N N . ILE A 1 91 ? -8.259 -4.114 -5.601 1.00 96.81 91 ILE A N 1
ATOM 742 C CA . ILE A 1 91 ? -9.343 -5.039 -5.976 1.00 96.81 91 ILE A CA 1
ATOM 743 C C . ILE A 1 91 ? -9.930 -5.746 -4.749 1.00 96.81 91 ILE A C 1
ATOM 745 O O . ILE A 1 91 ? -11.149 -5.835 -4.618 1.00 96.81 91 ILE A O 1
ATOM 749 N N . ASN A 1 92 ? -9.077 -6.205 -3.831 1.00 96.25 92 ASN A N 1
ATOM 750 C CA . ASN A 1 92 ? -9.504 -6.962 -2.656 1.00 96.25 92 ASN A CA 1
ATOM 751 C C . ASN A 1 92 ? -9.969 -6.067 -1.497 1.00 96.25 92 ASN A C 1
ATOM 753 O O . ASN A 1 92 ? -10.686 -6.536 -0.615 1.00 96.25 92 ASN A O 1
ATOM 757 N N . ASN A 1 93 ? -9.587 -4.785 -1.482 1.00 95.25 93 ASN A N 1
ATOM 758 C CA . ASN A 1 93 ? -9.865 -3.870 -0.374 1.00 95.25 93 ASN A CA 1
ATOM 759 C C . ASN A 1 93 ? -10.388 -2.491 -0.845 1.00 95.25 93 ASN A C 1
ATOM 761 O O . ASN A 1 93 ? -9.873 -1.457 -0.405 1.00 95.25 93 ASN A O 1
ATOM 765 N N . PRO A 1 94 ? -11.437 -2.411 -1.690 1.00 94.38 94 PRO A N 1
ATOM 766 C CA . PRO A 1 94 ? -11.856 -1.154 -2.318 1.00 94.38 94 PRO A CA 1
ATOM 767 C C . PRO A 1 94 ? -12.257 -0.076 -1.301 1.00 94.38 94 PRO A C 1
ATOM 769 O O . PRO A 1 94 ? -11.846 1.077 -1.419 1.00 94.38 94 PRO A O 1
ATOM 772 N N . LYS A 1 95 ? -13.000 -0.451 -0.249 1.00 92.94 95 LYS A N 1
ATOM 773 C CA . LYS A 1 95 ? -13.406 0.482 0.818 1.00 92.94 95 LYS A CA 1
ATOM 774 C C . LYS A 1 95 ? -12.213 1.013 1.611 1.00 92.94 95 LYS A C 1
ATOM 776 O O . LYS A 1 95 ? -12.187 2.184 1.980 1.00 92.94 95 LYS A O 1
ATOM 781 N N . ARG A 1 96 ? -11.222 0.155 1.862 1.00 92.75 96 ARG A N 1
ATOM 782 C CA . ARG A 1 96 ? -9.992 0.526 2.566 1.00 92.75 96 ARG A CA 1
ATOM 783 C C . ARG A 1 96 ? -9.155 1.488 1.729 1.00 92.75 96 ARG A C 1
ATOM 785 O O . ARG A 1 96 ? -8.665 2.468 2.276 1.00 92.75 96 ARG A O 1
ATOM 792 N N . MET A 1 97 ? -9.068 1.270 0.414 1.00 93.25 97 MET A N 1
ATOM 793 C CA . MET A 1 97 ? -8.421 2.214 -0.503 1.00 93.25 97 MET A CA 1
ATOM 794 C C . MET A 1 97 ? -9.099 3.591 -0.461 1.00 93.25 97 MET A C 1
ATOM 796 O O . MET A 1 97 ? -8.422 4.603 -0.315 1.00 93.25 97 MET A O 1
ATOM 800 N N . THR A 1 98 ? -10.435 3.642 -0.505 1.00 90.94 98 THR A N 1
ATOM 801 C CA . THR A 1 98 ? -11.178 4.905 -0.349 1.00 90.94 98 THR A CA 1
ATOM 802 C C . THR A 1 98 ? -10.901 5.574 0.998 1.00 90.94 98 THR A C 1
ATOM 804 O O . THR A 1 98 ? -10.687 6.783 1.051 1.00 90.94 98 THR A O 1
ATOM 807 N N . LEU A 1 99 ? -10.858 4.804 2.090 1.00 91.19 99 LEU A N 1
ATOM 808 C CA . LEU A 1 99 ? -10.523 5.336 3.409 1.00 91.19 99 LEU A CA 1
ATOM 809 C C . LEU A 1 99 ? -9.101 5.917 3.451 1.00 91.19 99 LEU A C 1
ATOM 811 O O . LEU A 1 99 ? -8.909 6.988 4.017 1.00 91.19 99 LEU A O 1
ATOM 815 N N . MET A 1 100 ? -8.117 5.252 2.841 1.00 89.62 100 MET A N 1
ATOM 816 C CA . MET A 1 100 ? -6.742 5.760 2.758 1.00 89.62 100 MET A CA 1
ATOM 817 C C . MET A 1 100 ? -6.672 7.119 2.059 1.00 89.62 100 MET A C 1
ATOM 819 O O . MET A 1 100 ? -6.0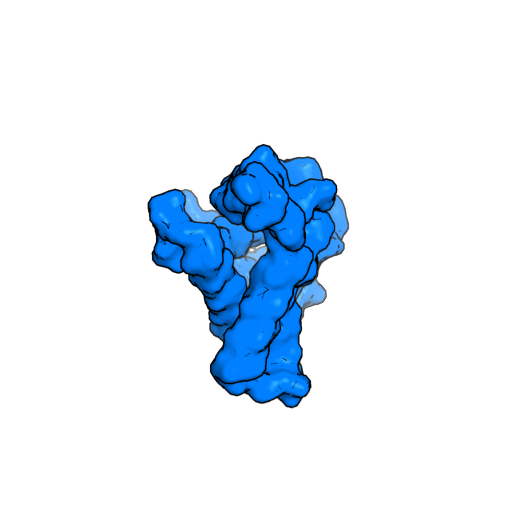20 8.027 2.570 1.00 89.62 100 MET A O 1
ATOM 823 N N . GLU A 1 101 ? -7.367 7.268 0.928 1.00 87.75 101 GLU A N 1
ATOM 824 C CA . GLU A 1 101 ? -7.441 8.537 0.195 1.00 87.75 101 GLU A CA 1
ATOM 825 C C . GLU A 1 101 ? -8.100 9.628 1.039 1.00 87.75 101 GLU A C 1
ATOM 827 O O . GLU A 1 101 ? -7.579 10.733 1.132 1.00 87.75 101 GLU A O 1
ATOM 832 N N . MET A 1 102 ? -9.211 9.318 1.712 1.00 84.88 102 MET A N 1
ATOM 833 C CA . MET A 1 102 ? -9.898 10.281 2.574 1.00 84.88 102 MET A CA 1
ATOM 834 C C . MET A 1 102 ? -9.048 10.700 3.778 1.00 84.88 102 MET A C 1
ATOM 836 O O . MET A 1 102 ? -9.014 11.882 4.114 1.00 84.88 102 MET A O 1
ATOM 840 N N . LEU A 1 103 ? -8.345 9.753 4.412 1.00 83.31 103 LEU A N 1
ATOM 841 C CA . LEU A 1 103 ? -7.460 10.037 5.542 1.00 83.31 103 LEU A CA 1
ATOM 842 C C . LEU A 1 103 ? -6.313 10.972 5.149 1.00 83.31 103 LEU A C 1
ATOM 844 O O . LEU A 1 103 ? -5.862 11.732 5.991 1.00 83.31 103 LEU A O 1
ATOM 848 N N . HIS A 1 104 ? -5.864 10.963 3.891 1.00 74.81 104 HIS A N 1
ATOM 849 C CA . HIS A 1 104 ? -4.821 11.878 3.413 1.00 74.81 104 HIS A CA 1
ATOM 850 C C . HIS A 1 104 ? -5.235 13.362 3.482 1.00 74.81 104 HIS A C 1
ATOM 852 O O . HIS A 1 104 ? -4.378 14.233 3.588 1.00 74.81 104 HIS A O 1
ATOM 858 N N . TYR A 1 105 ? -6.539 13.658 3.454 1.00 72.44 105 TYR A N 1
ATOM 859 C CA . TYR A 1 105 ? -7.079 15.023 3.432 1.00 72.44 105 TYR A CA 1
ATOM 860 C C . TYR A 1 105 ? -7.701 15.464 4.767 1.00 72.44 105 TYR A C 1
ATOM 862 O O . TYR A 1 105 ? -8.438 16.451 4.805 1.00 72.44 105 TYR A O 1
ATOM 870 N N . VAL A 1 106 ? -7.453 14.739 5.864 1.00 71.50 106 VAL A N 1
ATOM 871 C CA . VAL A 1 106 ? -7.985 15.108 7.184 1.00 71.50 106 VAL A CA 1
ATOM 872 C C . VAL A 1 106 ? -7.310 16.401 7.674 1.00 71.50 106 VAL A C 1
ATOM 874 O O . VAL A 1 106 ? -6.079 16.463 7.711 1.00 71.50 106 VAL A O 1
ATOM 877 N N . PRO A 1 107 ? -8.084 17.435 8.062 1.00 61.62 107 PRO A N 1
ATOM 878 C CA . PRO A 1 107 ? -7.535 18.672 8.614 1.00 61.62 107 PRO A CA 1
ATOM 879 C C . PRO A 1 107 ? -6.700 18.411 9.874 1.00 61.62 107 PRO A C 1
ATOM 881 O O . PRO A 1 107 ? -7.041 17.535 10.663 1.00 61.62 107 PRO A O 1
ATOM 884 N N . ASN A 1 108 ? -5.655 19.212 10.097 1.00 62.38 108 ASN A N 1
ATOM 885 C CA . ASN A 1 108 ? -4.777 19.150 11.277 1.00 62.38 108 ASN A CA 1
ATOM 886 C C . ASN A 1 108 ? -3.915 17.879 11.402 1.00 62.38 108 ASN A C 1
ATOM 888 O O . ASN A 1 108 ? -3.434 17.573 12.493 1.00 62.38 108 ASN A O 1
ATOM 892 N N . MET A 1 109 ? -3.677 17.152 10.307 1.00 64.50 109 MET A N 1
ATOM 893 C CA . MET A 1 109 ? -2.594 16.169 10.291 1.00 64.50 109 MET A CA 1
ATOM 894 C C . MET A 1 109 ? -1.240 16.875 10.389 1.00 64.50 109 MET A C 1
ATOM 896 O O . MET A 1 109 ? -0.973 17.831 9.659 1.00 64.50 109 MET A O 1
ATOM 900 N N . ASP A 1 110 ? -0.362 16.373 11.258 1.00 69.06 110 AS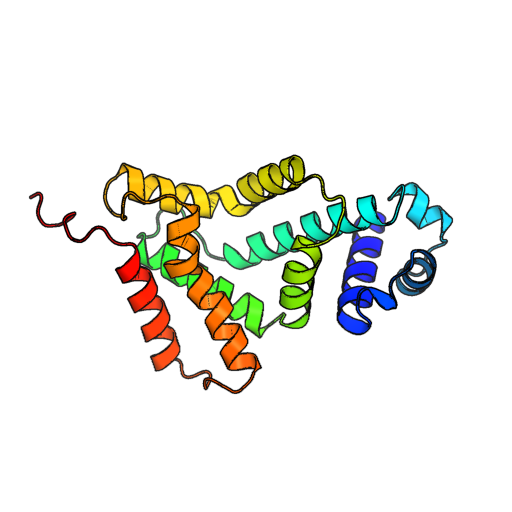P A N 1
ATOM 901 C CA . ASP A 1 110 ? 1.054 16.725 11.198 1.00 69.06 110 ASP A CA 1
ATOM 902 C C . ASP A 1 110 ? 1.651 16.084 9.940 1.00 69.06 110 ASP A C 1
ATOM 904 O O . ASP A 1 110 ? 2.080 14.927 9.924 1.00 69.06 110 ASP A O 1
ATOM 908 N N . HIS A 1 111 ? 1.631 16.846 8.849 1.00 68.69 111 HIS A N 1
ATOM 909 C CA . HIS A 1 111 ? 2.136 16.391 7.564 1.00 68.69 111 HIS A CA 1
ATOM 910 C C . HIS A 1 111 ? 3.621 16.012 7.623 1.00 68.69 111 HIS A C 1
ATOM 912 O O . HIS A 1 111 ? 4.040 15.159 6.842 1.00 68.69 111 HIS A O 1
ATOM 918 N N . ALA A 1 112 ? 4.416 16.580 8.538 1.00 74.62 112 ALA A N 1
ATOM 919 C CA . ALA A 1 112 ? 5.825 16.226 8.668 1.00 74.62 112 ALA A CA 1
ATOM 920 C C . ALA A 1 112 ? 5.985 14.834 9.293 1.00 74.62 112 ALA A C 1
ATOM 922 O O . ALA A 1 112 ? 6.694 13.996 8.735 1.00 74.62 112 ALA A O 1
ATOM 923 N N . GLU A 1 113 ? 5.280 14.553 10.393 1.00 73.50 113 GLU A N 1
ATOM 924 C CA . GLU A 1 113 ? 5.301 13.230 11.032 1.00 73.50 113 GLU A CA 1
ATOM 925 C C . GLU A 1 113 ? 4.776 12.141 10.083 1.00 73.50 113 GLU A C 1
ATOM 927 O O . GLU A 1 113 ? 5.394 11.083 9.936 1.00 73.50 113 GLU A O 1
ATOM 932 N N . VAL A 1 114 ? 3.668 12.416 9.387 1.00 71.25 114 VAL A N 1
ATOM 933 C CA . VAL A 1 114 ? 3.075 11.484 8.417 1.00 71.25 114 VAL A CA 1
ATOM 934 C C . VAL A 1 114 ? 4.023 11.228 7.246 1.00 71.25 114 VAL A C 1
ATOM 936 O O . VAL A 1 114 ? 4.221 10.072 6.881 1.00 71.25 114 VAL A O 1
ATOM 939 N N . THR A 1 115 ? 4.667 12.265 6.703 1.00 76.81 115 THR A N 1
ATOM 940 C CA . THR A 1 115 ? 5.635 12.114 5.602 1.00 76.81 115 THR A CA 1
ATOM 941 C C . THR A 1 115 ? 6.836 11.270 6.025 1.00 76.81 115 THR A C 1
ATOM 943 O O . THR A 1 115 ? 7.251 10.376 5.292 1.00 76.81 115 THR A O 1
ATOM 946 N N . VAL A 1 116 ? 7.394 11.506 7.218 1.00 81.25 116 VAL A N 1
ATOM 947 C CA . VAL A 1 116 ? 8.517 10.705 7.739 1.00 81.25 116 VAL A CA 1
ATOM 948 C C . VAL A 1 116 ? 8.104 9.246 7.914 1.00 81.25 116 VAL A C 1
ATOM 950 O O . VAL A 1 116 ? 8.819 8.341 7.482 1.00 81.25 116 VAL A O 1
ATOM 953 N N . PHE A 1 117 ? 6.932 9.008 8.502 1.00 83.31 117 PHE A N 1
ATOM 954 C CA . PHE A 1 117 ? 6.401 7.663 8.680 1.00 83.31 117 PHE A CA 1
ATOM 955 C C . PHE A 1 117 ? 6.159 6.954 7.341 1.00 83.31 117 PHE A C 1
ATOM 957 O O . PHE A 1 117 ? 6.507 5.782 7.196 1.00 83.31 117 PHE A O 1
ATOM 964 N N . GLU A 1 118 ? 5.583 7.644 6.356 1.00 81.88 118 GLU A N 1
ATOM 965 C CA . GLU A 1 118 ? 5.376 7.116 5.006 1.00 81.88 118 GLU A CA 1
ATOM 966 C C . GLU A 1 118 ? 6.702 6.772 4.332 1.00 81.88 118 GLU A C 1
ATOM 968 O O . GLU A 1 118 ? 6.839 5.676 3.788 1.00 81.88 118 GLU A O 1
ATOM 973 N N . ASN A 1 119 ? 7.693 7.657 4.434 1.00 86.06 119 ASN A N 1
ATOM 974 C CA . ASN A 1 119 ? 9.014 7.427 3.866 1.00 86.06 119 ASN A CA 1
ATOM 975 C C . ASN A 1 119 ? 9.683 6.188 4.463 1.00 86.06 119 ASN A C 1
ATOM 977 O O . ASN A 1 119 ? 10.236 5.385 3.719 1.00 86.06 119 ASN A O 1
ATOM 981 N N . GLU A 1 120 ? 9.600 5.981 5.778 1.00 89.50 120 GLU A N 1
ATOM 982 C CA . GLU A 1 120 ? 10.145 4.767 6.395 1.00 89.50 120 GLU A CA 1
ATOM 983 C C . GLU A 1 120 ? 9.314 3.521 6.050 1.00 89.50 120 GLU A C 1
ATOM 985 O O . GLU A 1 120 ? 9.872 2.476 5.712 1.00 89.50 120 GLU A O 1
ATOM 990 N N . THR A 1 121 ? 7.984 3.631 6.039 1.00 90.94 121 THR A N 1
ATOM 991 C CA . THR A 1 121 ? 7.070 2.520 5.719 1.00 90.94 121 THR A CA 1
ATOM 992 C C . THR A 1 121 ? 7.252 2.017 4.282 1.00 90.94 121 THR A C 1
ATOM 994 O O . THR A 1 121 ? 7.228 0.813 4.030 1.00 90.94 121 THR A O 1
ATOM 997 N N . PHE A 1 122 ? 7.477 2.925 3.331 1.00 92.88 122 PHE A N 1
ATOM 998 C CA . PHE A 1 122 ? 7.664 2.614 1.910 1.00 92.88 122 PHE A CA 1
ATOM 999 C C . PHE A 1 122 ? 9.124 2.730 1.452 1.00 92.88 122 PHE A C 1
ATOM 1001 O O . PHE A 1 122 ? 9.401 2.711 0.250 1.00 92.88 122 PHE A O 1
ATOM 1008 N N . LYS A 1 123 ? 10.076 2.768 2.393 1.00 94.25 123 LYS A N 1
ATOM 1009 C CA . LYS A 1 123 ? 11.514 2.958 2.138 1.00 94.25 123 LYS A CA 1
ATOM 1010 C C . LYS A 1 123 ? 12.083 2.008 1.101 1.00 94.25 123 LYS A C 1
ATOM 1012 O O . LYS A 1 123 ? 12.911 2.393 0.289 1.00 94.25 123 LYS A O 1
ATOM 1017 N N . ARG A 1 124 ? 11.619 0.760 1.102 1.00 94.62 124 ARG A N 1
ATOM 1018 C CA . ARG A 1 124 ? 12.029 -0.256 0.128 1.00 94.62 124 ARG A CA 1
ATOM 1019 C C . ARG A 1 124 ? 11.701 0.158 -1.311 1.00 94.62 124 ARG A C 1
ATOM 1021 O O . ARG A 1 124 ? 12.548 0.016 -2.188 1.00 94.62 124 ARG A O 1
ATOM 1028 N N . LEU A 1 125 ? 10.513 0.718 -1.544 1.00 95.06 125 LEU A N 1
ATOM 1029 C CA . LEU A 1 125 ? 10.114 1.232 -2.855 1.00 95.06 125 LEU A CA 1
ATOM 1030 C C . LEU A 1 125 ? 10.875 2.517 -3.202 1.00 95.06 125 LEU A C 1
ATOM 1032 O O . LEU A 1 125 ? 11.360 2.650 -4.319 1.00 95.06 125 LEU A O 1
ATOM 1036 N N . ILE A 1 126 ? 11.029 3.426 -2.237 1.00 95.31 126 ILE A N 1
ATOM 1037 C CA . ILE A 1 126 ? 11.800 4.669 -2.401 1.00 95.31 126 ILE A CA 1
ATOM 1038 C C . ILE A 1 126 ? 13.241 4.355 -2.822 1.00 95.31 126 ILE A C 1
ATOM 1040 O O . ILE A 1 126 ? 13.722 4.876 -3.826 1.00 95.31 126 ILE A O 1
ATOM 1044 N N . ASN A 1 127 ? 13.899 3.437 -2.114 1.00 95.56 127 ASN A N 1
ATOM 1045 C CA . ASN A 1 127 ? 15.258 3.000 -2.412 1.00 95.56 127 ASN A CA 1
ATOM 1046 C C . ASN A 1 127 ? 15.358 2.338 -3.788 1.00 95.56 127 ASN A C 1
ATOM 1048 O O . ASN A 1 127 ? 16.332 2.576 -4.491 1.00 95.56 127 ASN A O 1
ATOM 1052 N N . PHE A 1 128 ? 14.365 1.540 -4.192 1.00 96.88 128 PHE A N 1
ATOM 1053 C CA . PHE A 1 128 ? 14.338 0.927 -5.522 1.00 96.88 128 PHE A CA 1
ATOM 1054 C C . PHE A 1 128 ? 14.407 1.975 -6.640 1.00 96.88 128 PHE A C 1
ATOM 1056 O O . PHE A 1 128 ? 15.233 1.863 -7.547 1.00 96.88 128 PHE A O 1
ATOM 1063 N N . TYR A 1 129 ? 13.583 3.020 -6.557 1.00 96.94 129 TYR A N 1
ATOM 1064 C CA . TYR A 1 129 ? 13.629 4.109 -7.529 1.00 96.94 129 TYR A CA 1
ATOM 1065 C C . TYR A 1 129 ? 14.918 4.918 -7.424 1.00 96.94 129 TYR A C 1
ATOM 1067 O O . TYR A 1 129 ? 15.544 5.167 -8.451 1.00 96.94 129 TYR A O 1
ATOM 1075 N N . GLN A 1 130 ? 15.334 5.292 -6.210 1.00 96.31 130 GLN A N 1
ATOM 1076 C CA . GLN A 1 130 ? 16.536 6.099 -6.008 1.00 96.31 130 GLN A CA 1
ATOM 1077 C C . GLN A 1 130 ? 17.782 5.393 -6.556 1.00 96.31 130 GLN A C 1
ATOM 1079 O O . GLN A 1 130 ? 18.531 5.982 -7.324 1.00 96.31 130 GLN A O 1
ATOM 1084 N N . GLN A 1 131 ? 17.947 4.097 -6.280 1.00 95.81 131 GLN A N 1
ATOM 1085 C CA . GLN A 1 131 ? 19.042 3.296 -6.834 1.00 95.81 131 GLN A CA 1
ATOM 1086 C C . GLN A 1 131 ? 18.994 3.229 -8.363 1.00 95.81 131 GLN A C 1
ATOM 1088 O O . GLN A 1 131 ? 20.034 3.279 -9.021 1.00 95.81 131 GLN A O 1
ATOM 1093 N N . GLY A 1 132 ? 17.804 3.110 -8.955 1.00 95.88 132 GLY A N 1
ATOM 1094 C CA . GLY A 1 132 ? 17.653 3.127 -10.407 1.00 95.88 132 GLY A CA 1
ATOM 1095 C C . GLY A 1 132 ? 17.992 4.485 -11.031 1.00 95.88 132 GLY A C 1
ATOM 1096 O O . GLY A 1 132 ? 18.592 4.513 -12.104 1.00 95.88 132 GLY A O 1
ATOM 1097 N N . ILE A 1 133 ? 17.682 5.593 -10.353 1.00 96.25 133 ILE A N 1
ATOM 1098 C CA . ILE A 1 133 ? 18.084 6.951 -10.755 1.00 96.25 133 ILE A CA 1
ATOM 1099 C C . ILE A 1 133 ? 19.607 7.103 -10.659 1.00 96.25 133 ILE A C 1
ATOM 1101 O O . ILE A 1 133 ? 20.250 7.473 -11.642 1.00 96.25 133 ILE A O 1
ATOM 1105 N N . ASP A 1 134 ? 20.196 6.753 -9.514 1.00 96.00 134 ASP A N 1
ATOM 1106 C CA . ASP A 1 134 ? 21.632 6.905 -9.244 1.00 96.00 134 ASP A CA 1
ATOM 1107 C C . ASP A 1 134 ? 22.485 6.059 -10.205 1.00 96.00 134 ASP A C 1
ATOM 1109 O O . ASP A 1 134 ? 23.526 6.501 -10.693 1.00 96.00 134 ASP A O 1
ATOM 1113 N N . SER A 1 135 ? 22.009 4.854 -10.542 1.00 95.31 135 SER A N 1
ATOM 1114 C CA . SER A 1 135 ? 22.633 3.965 -11.537 1.00 95.31 135 SER A CA 1
ATOM 1115 C C . SER A 1 135 ? 22.268 4.299 -12.988 1.00 95.31 135 SER A C 1
ATOM 1117 O O . SER A 1 135 ? 22.658 3.568 -13.895 1.00 95.31 135 SER A O 1
ATOM 1119 N N . LYS A 1 136 ? 21.529 5.391 -13.231 1.00 96.00 136 LYS A N 1
ATOM 1120 C CA . LYS A 1 136 ? 21.066 5.854 -14.552 1.00 96.00 136 LYS A CA 1
ATOM 1121 C C . LYS A 1 136 ? 20.178 4.862 -15.312 1.00 96.00 136 LYS A C 1
ATOM 1123 O O . LYS A 1 136 ? 19.950 5.062 -16.504 1.00 96.00 136 LYS A O 1
ATOM 1128 N N . ARG A 1 137 ? 19.655 3.824 -14.653 1.00 95.69 137 ARG A N 1
ATOM 1129 C CA . ARG A 1 137 ? 18.682 2.875 -15.224 1.00 95.69 137 ARG A CA 1
ATOM 1130 C C . ARG A 1 137 ? 17.304 3.506 -15.395 1.00 95.69 137 ARG A C 1
ATOM 1132 O O . ARG A 1 137 ? 16.577 3.146 -16.321 1.00 95.69 137 ARG A O 1
ATOM 1139 N N . PHE A 1 138 ? 16.948 4.436 -14.512 1.00 96.94 138 PHE A N 1
ATOM 1140 C CA . PHE A 1 138 ? 15.701 5.198 -14.557 1.00 96.94 138 PHE A CA 1
ATOM 1141 C C . PHE A 1 138 ? 15.945 6.660 -14.931 1.00 96.94 138 PHE A C 1
ATOM 1143 O O . PHE A 1 138 ? 17.063 7.169 -14.829 1.00 96.94 138 PHE A O 1
ATOM 1150 N N . LEU A 1 139 ? 14.889 7.329 -15.393 1.00 96.44 139 LEU A N 1
ATOM 1151 C CA . LEU A 1 139 ? 14.896 8.762 -15.681 1.00 96.44 139 LEU A CA 1
ATOM 1152 C C . LEU A 1 139 ? 15.313 9.559 -14.439 1.00 96.44 139 LEU A C 1
ATOM 1154 O O . LEU A 1 139 ? 14.802 9.326 -13.347 1.00 96.44 139 LEU A O 1
ATOM 1158 N N . ASN A 1 140 ? 16.188 10.549 -14.618 1.00 95.62 140 ASN A N 1
ATOM 1159 C CA . ASN A 1 140 ? 16.624 11.443 -13.542 1.00 95.62 140 ASN A CA 1
ATOM 1160 C C . ASN A 1 140 ? 15.580 12.540 -13.261 1.00 95.62 140 ASN A C 1
ATOM 1162 O O . ASN A 1 140 ? 15.804 13.722 -13.525 1.00 95.62 140 ASN A O 1
ATOM 1166 N N . TRP A 1 141 ? 14.396 12.126 -12.818 1.00 92.75 141 TRP A N 1
ATOM 1167 C CA . TRP A 1 141 ? 13.302 13.001 -12.401 1.00 92.75 141 TRP A CA 1
ATOM 1168 C C . TRP A 1 141 ? 13.127 12.942 -10.884 1.00 92.75 141 TRP A C 1
ATOM 1170 O O . TRP A 1 141 ? 13.635 12.045 -10.214 1.00 92.75 141 TRP A O 1
ATOM 1180 N N . GLN A 1 142 ? 12.364 13.890 -10.338 1.00 93.69 142 GLN A N 1
ATOM 1181 C CA . GLN A 1 142 ? 11.928 13.826 -8.944 1.00 93.69 142 GLN A CA 1
ATOM 1182 C C . GLN A 1 142 ? 11.201 12.498 -8.687 1.00 93.69 142 GLN A C 1
ATOM 1184 O O . GLN A 1 142 ? 10.298 12.134 -9.441 1.00 93.69 142 GLN A O 1
ATOM 1189 N N . LEU A 1 143 ? 11.560 11.793 -7.609 1.00 88.94 143 LEU A N 1
ATOM 1190 C CA . LEU A 1 143 ? 11.013 10.473 -7.267 1.00 88.94 143 LEU A CA 1
ATOM 1191 C C . LEU A 1 143 ? 9.477 10.447 -7.298 1.00 88.94 143 LEU A C 1
ATOM 1193 O O . LEU A 1 143 ? 8.863 9.606 -7.955 1.00 88.94 143 LEU A O 1
ATOM 1197 N N . PHE A 1 144 ? 8.860 11.425 -6.636 1.00 89.00 144 PHE A N 1
ATOM 1198 C CA . PHE A 1 144 ? 7.406 11.556 -6.553 1.00 89.00 144 PHE A CA 1
ATOM 1199 C C . PHE A 1 144 ? 6.743 11.975 -7.878 1.00 89.00 144 PHE A C 1
ATOM 1201 O O . PHE A 1 144 ? 5.523 11.951 -7.972 1.00 89.00 144 PHE A O 1
ATOM 1208 N N . ALA A 1 145 ? 7.513 12.314 -8.919 1.00 92.44 145 ALA A N 1
ATOM 1209 C CA . ALA A 1 145 ? 7.011 12.478 -10.285 1.00 92.44 145 ALA A CA 1
ATOM 1210 C C . ALA A 1 145 ? 7.082 11.171 -11.101 1.00 92.44 145 ALA A C 1
ATOM 1212 O O . ALA A 1 145 ? 6.288 10.988 -12.023 1.00 92.44 145 ALA A O 1
ATOM 1213 N N . LEU A 1 146 ? 7.985 10.241 -10.756 1.00 94.19 146 LEU A N 1
ATOM 1214 C CA . LEU A 1 146 ? 8.062 8.919 -11.391 1.00 94.19 146 LEU A CA 1
ATOM 1215 C C . LEU A 1 146 ? 6.978 7.964 -10.886 1.00 94.19 146 LEU A C 1
ATOM 1217 O O . LEU A 1 146 ? 6.450 7.172 -11.665 1.00 94.19 146 LEU A O 1
ATOM 1221 N N . MET A 1 147 ? 6.633 8.013 -9.597 1.00 94.06 147 MET A N 1
ATOM 1222 C CA . MET A 1 147 ? 5.645 7.097 -9.003 1.00 94.06 147 MET A CA 1
ATOM 1223 C C . MET A 1 147 ? 4.246 7.170 -9.661 1.00 94.06 147 MET A C 1
ATOM 1225 O O . MET A 1 147 ? 3.714 6.104 -10.000 1.00 94.06 147 MET A O 1
ATOM 1229 N N . PRO A 1 148 ? 3.685 8.365 -9.955 1.00 95.56 148 PRO A N 1
ATOM 1230 C CA . PRO A 1 148 ? 2.384 8.508 -10.617 1.00 95.56 148 PRO A CA 1
ATOM 1231 C C . PRO A 1 148 ? 2.293 7.857 -12.000 1.00 95.56 148 PRO A C 1
ATOM 1233 O O . PRO A 1 148 ? 1.270 7.272 -12.356 1.00 95.56 148 PRO A O 1
ATOM 1236 N N . ILE A 1 149 ? 3.376 7.928 -12.780 1.00 96.25 149 ILE A N 1
ATOM 1237 C CA . ILE A 1 149 ? 3.443 7.353 -14.133 1.00 96.25 149 ILE A CA 1
ATOM 1238 C C . ILE A 1 149 ? 3.851 5.872 -14.136 1.00 96.25 149 ILE A C 1
ATOM 1240 O O . ILE A 1 149 ? 3.946 5.261 -15.197 1.00 96.25 149 ILE A O 1
ATOM 1244 N N . SER A 1 150 ? 4.092 5.291 -12.956 1.00 97.31 150 SER A N 1
ATOM 1245 C CA . SER A 1 150 ? 4.600 3.932 -12.787 1.00 97.31 150 SER A CA 1
ATOM 1246 C C . SER A 1 150 ? 3.693 3.084 -11.891 1.00 97.31 150 SER A C 1
ATOM 1248 O O . SER A 1 150 ? 2.641 2.651 -12.348 1.00 97.31 150 SER A O 1
ATOM 1250 N N . ILE A 1 151 ? 4.054 2.819 -10.632 1.00 96.12 151 ILE A N 1
ATOM 1251 C CA . ILE A 1 151 ? 3.294 1.928 -9.736 1.00 96.12 151 ILE A CA 1
ATOM 1252 C C . ILE A 1 151 ? 1.880 2.450 -9.450 1.00 96.12 151 ILE A C 1
ATOM 1254 O O . ILE A 1 151 ? 0.955 1.650 -9.322 1.00 96.12 151 ILE A O 1
ATOM 1258 N N . GLU A 1 152 ? 1.652 3.765 -9.420 1.00 95.81 152 GLU A N 1
ATOM 1259 C CA . GLU A 1 152 ? 0.301 4.303 -9.196 1.00 95.81 152 GLU A CA 1
ATOM 1260 C C . GLU A 1 152 ? -0.673 4.003 -10.345 1.00 95.81 152 GLU A C 1
ATOM 1262 O O . GLU A 1 152 ? -1.894 4.028 -10.149 1.00 95.81 152 GLU A O 1
ATOM 1267 N N . THR A 1 153 ? -0.168 3.642 -11.530 1.00 97.88 153 THR A N 1
ATOM 1268 C CA . THR A 1 153 ? -1.020 3.163 -12.628 1.00 97.88 153 THR A CA 1
ATOM 1269 C C . THR A 1 153 ? -1.783 1.897 -12.233 1.00 97.88 153 THR A C 1
ATOM 1271 O O . THR A 1 153 ? -2.951 1.772 -12.597 1.00 97.88 153 THR A O 1
ATOM 1274 N N . ALA A 1 154 ? -1.195 1.018 -11.409 1.00 98.00 154 ALA A N 1
ATOM 1275 C CA . ALA A 1 154 ? -1.863 -0.160 -10.857 1.00 98.00 154 ALA A CA 1
ATOM 1276 C C . ALA A 1 154 ? -3.088 0.230 -10.021 1.00 98.00 154 ALA A C 1
ATOM 1278 O O . ALA A 1 154 ? -4.187 -0.293 -10.220 1.00 98.00 154 ALA A O 1
ATOM 1279 N N . LEU A 1 155 ? -2.909 1.202 -9.117 1.00 96.56 155 LEU A N 1
ATOM 1280 C CA . LEU A 1 155 ? -3.967 1.693 -8.233 1.00 96.56 155 LEU A CA 1
ATOM 1281 C C . LEU A 1 155 ? -5.105 2.315 -9.045 1.00 96.56 155 LEU A C 1
ATOM 1283 O O . LEU A 1 155 ? -6.283 2.049 -8.800 1.00 96.56 155 LEU A O 1
ATOM 1287 N N . ASN A 1 156 ? -4.758 3.149 -10.024 1.00 96.19 156 ASN A N 1
ATOM 1288 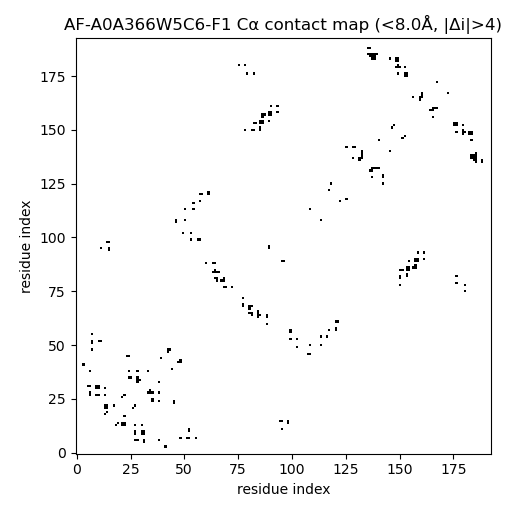C CA . ASN A 1 156 ? -5.734 3.855 -10.843 1.00 96.19 156 ASN A CA 1
ATOM 1289 C C . ASN A 1 156 ? -6.481 2.916 -11.793 1.00 96.19 156 ASN A C 1
ATOM 1291 O O . ASN A 1 156 ? -7.695 3.067 -11.951 1.00 96.19 156 ASN A O 1
ATOM 1295 N N . LEU A 1 157 ? -5.801 1.920 -12.364 1.00 97.50 157 LEU A N 1
ATOM 1296 C CA . LEU A 1 157 ? -6.424 0.902 -13.205 1.00 97.50 157 LEU A CA 1
ATOM 1297 C C . LEU A 1 157 ? -7.389 0.026 -12.401 1.00 97.50 157 LEU A C 1
ATOM 1299 O O . LEU A 1 157 ? -8.531 -0.152 -12.822 1.00 97.50 157 LEU A O 1
ATOM 1303 N N . ALA A 1 158 ? -6.988 -0.438 -11.213 1.00 97.62 158 ALA A N 1
ATOM 1304 C CA . ALA A 1 158 ? -7.860 -1.210 -10.327 1.00 97.62 158 ALA A CA 1
ATOM 1305 C C . ALA A 1 158 ? -9.151 -0.448 -9.976 1.00 97.62 158 ALA A C 1
ATOM 1307 O O . ALA A 1 158 ? -10.243 -1.015 -10.017 1.00 97.62 158 ALA A O 1
ATOM 1308 N N . LYS A 1 159 ? -9.067 0.868 -9.729 1.00 96.69 159 LYS A N 1
ATOM 1309 C CA . LYS A 1 159 ? -10.256 1.717 -9.525 1.00 96.69 159 LYS A CA 1
ATOM 1310 C C . LYS A 1 159 ? -11.164 1.766 -10.758 1.00 96.69 159 LYS A C 1
ATOM 1312 O O . LYS A 1 159 ? -12.382 1.809 -10.599 1.00 96.69 159 LYS A O 1
ATOM 1317 N N . GLN A 1 160 ? -10.617 1.778 -11.978 1.00 97.00 160 GLN A N 1
ATOM 1318 C CA . GLN A 1 160 ? -11.448 1.727 -13.190 1.00 97.00 160 GLN A CA 1
ATOM 1319 C C . GLN A 1 160 ? -12.123 0.362 -13.367 1.00 97.00 160 GLN A C 1
ATOM 1321 O O . GLN A 1 160 ? -13.279 0.323 -13.791 1.00 97.00 160 GLN A O 1
ATOM 1326 N N . VAL A 1 161 ? -11.442 -0.724 -12.991 1.00 97.00 161 VAL A N 1
ATOM 1327 C CA . VAL A 1 161 ? -12.008 -2.081 -12.975 1.00 97.00 161 VAL A CA 1
ATOM 1328 C C . VAL A 1 161 ? -13.172 -2.174 -11.988 1.00 97.00 161 VAL A C 1
ATOM 1330 O O . VAL A 1 161 ? -14.261 -2.588 -12.371 1.00 97.00 161 VAL A O 1
ATOM 1333 N N . ILE A 1 162 ? -13.001 -1.689 -10.753 1.00 96.38 162 ILE A N 1
ATOM 1334 C CA . ILE A 1 162 ? -14.078 -1.639 -9.744 1.00 96.38 162 ILE A CA 1
ATOM 1335 C C . ILE A 1 162 ? -15.282 -0.825 -10.239 1.00 96.38 162 ILE A C 1
ATOM 1337 O O . ILE A 1 162 ? -16.427 -1.173 -9.967 1.00 96.38 162 ILE A O 1
ATOM 1341 N N . ARG A 1 163 ? -15.039 0.256 -10.990 1.00 96.06 163 ARG A N 1
ATOM 1342 C CA . ARG A 1 163 ? -16.092 1.095 -11.589 1.00 96.06 163 ARG A CA 1
ATOM 1343 C C . ARG A 1 163 ? -16.757 0.466 -12.821 1.00 96.06 163 ARG A C 1
ATOM 1345 O O . ARG A 1 163 ? -17.626 1.107 -13.404 1.00 96.06 163 ARG A O 1
ATOM 1352 N N . GLY A 1 164 ? -16.329 -0.720 -13.256 1.00 95.62 164 GLY A N 1
ATOM 1353 C CA . GLY A 1 164 ? -16.837 -1.387 -14.457 1.00 95.62 164 GLY A CA 1
ATOM 1354 C C . GLY A 1 164 ? -16.483 -0.678 -15.768 1.00 95.62 164 GLY A C 1
ATOM 1355 O O . GLY A 1 164 ? -17.102 -0.943 -16.792 1.00 95.62 164 GLY A O 1
ATOM 1356 N N . ARG A 1 165 ? -15.511 0.246 -15.752 1.00 95.19 165 ARG A N 1
ATOM 1357 C CA . ARG A 1 165 ? -15.088 1.008 -16.944 1.00 95.19 165 ARG A CA 1
ATOM 1358 C C . ARG A 1 165 ? -14.046 0.274 -17.776 1.00 95.19 165 ARG A C 1
ATOM 1360 O O . ARG A 1 165 ? -13.897 0.565 -18.957 1.00 95.19 165 ARG A O 1
ATOM 1367 N N . VAL A 1 166 ? -13.311 -0.637 -17.147 1.00 93.81 166 VAL A N 1
ATOM 1368 C CA . VAL A 1 166 ? -12.288 -1.468 -17.780 1.00 93.81 166 VAL A CA 1
ATOM 1369 C C . VAL A 1 166 ? -12.534 -2.913 -17.342 1.00 93.81 166 VAL A C 1
ATOM 1371 O O . VAL A 1 166 ? -12.683 -3.146 -16.141 1.00 93.81 166 VAL A O 1
ATOM 1374 N N . PRO A 1 167 ? -12.608 -3.890 -18.262 1.00 92.44 167 PRO A N 1
ATOM 1375 C CA . PRO A 1 167 ? -12.710 -5.293 -17.878 1.00 92.44 167 PRO A CA 1
ATOM 1376 C C . PRO A 1 167 ? -11.408 -5.761 -17.199 1.00 92.44 167 PRO A C 1
ATOM 1378 O O . PRO A 1 167 ? -10.332 -5.289 -17.570 1.00 92.44 167 PRO A O 1
ATOM 1381 N N . PRO A 1 168 ? -11.462 -6.704 -16.239 1.00 90.19 168 PRO A N 1
ATOM 1382 C CA . PRO A 1 168 ? -10.278 -7.272 -15.586 1.00 90.19 168 PRO A CA 1
ATOM 1383 C C . PRO A 1 168 ? -9.553 -8.281 -16.498 1.00 90.19 168 PRO A C 1
ATOM 1385 O O . PRO A 1 168 ? -9.281 -9.414 -16.110 1.00 90.19 168 PRO A O 1
ATOM 1388 N N . ASP A 1 169 ? -9.288 -7.890 -17.741 1.00 92.94 169 ASP A N 1
ATOM 1389 C CA . ASP A 1 169 ? -8.603 -8.712 -18.729 1.00 92.94 169 ASP A CA 1
ATOM 1390 C C . ASP A 1 169 ? -7.090 -8.715 -18.477 1.00 92.94 169 ASP A C 1
ATOM 1392 O O . ASP A 1 169 ? -6.437 -7.669 -18.504 1.00 92.94 169 ASP A O 1
ATOM 1396 N N . GLN A 1 170 ? -6.514 -9.898 -18.256 1.00 91.25 170 GLN A N 1
ATOM 1397 C CA . GLN A 1 170 ? -5.104 -10.029 -17.882 1.00 91.25 170 GLN A CA 1
ATOM 1398 C C . GLN A 1 170 ? -4.157 -9.485 -18.959 1.00 91.25 170 GLN A C 1
ATOM 1400 O O . GLN A 1 170 ? -3.077 -8.988 -18.629 1.00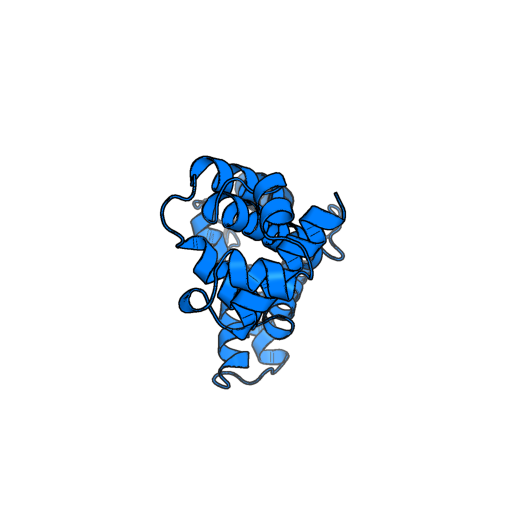 91.25 170 GLN A O 1
ATOM 1405 N N . PHE A 1 171 ? -4.545 -9.557 -20.235 1.00 92.56 171 PHE A N 1
ATOM 1406 C CA . PHE A 1 171 ? -3.745 -9.008 -21.323 1.00 92.56 171 PHE A CA 1
ATOM 1407 C C . PHE A 1 171 ? -3.663 -7.478 -21.221 1.00 92.56 171 PHE A C 1
ATOM 1409 O O . PHE A 1 171 ? -2.560 -6.931 -21.175 1.00 92.56 171 PHE A O 1
ATOM 1416 N N . GLN A 1 172 ? -4.795 -6.792 -21.054 1.00 91.44 172 GLN A N 1
ATOM 1417 C CA . GLN A 1 172 ? -4.837 -5.346 -20.830 1.00 91.44 172 GLN A CA 1
ATOM 1418 C C . GLN A 1 172 ? -4.096 -4.917 -19.553 1.00 91.44 172 GLN A C 1
ATOM 1420 O O . GLN A 1 172 ? -3.407 -3.893 -19.570 1.00 91.44 172 GLN A O 1
ATOM 1425 N N . LEU A 1 173 ? -4.200 -5.682 -18.459 1.00 94.19 173 LEU A N 1
ATOM 1426 C CA . LEU A 1 173 ? -3.463 -5.402 -17.217 1.00 94.19 173 LEU A CA 1
ATOM 1427 C C . LEU A 1 173 ? -1.945 -5.470 -17.435 1.00 94.19 173 LEU A C 1
ATOM 1429 O O . LEU A 1 173 ? -1.219 -4.563 -17.026 1.00 94.19 173 LEU A O 1
ATOM 1433 N N . ASN A 1 174 ? -1.472 -6.513 -18.124 1.00 96.31 174 ASN A N 1
ATOM 1434 C CA . ASN A 1 174 ? -0.056 -6.672 -18.450 1.00 96.31 174 ASN A CA 1
ATOM 1435 C C . ASN A 1 174 ? 0.448 -5.528 -19.341 1.00 96.31 174 ASN A C 1
ATOM 1437 O O . ASN A 1 174 ? 1.531 -5.010 -19.084 1.00 96.31 174 ASN A O 1
ATOM 1441 N N . LEU A 1 175 ? -0.346 -5.084 -20.325 1.00 96.56 175 LEU A N 1
ATOM 1442 C CA . LEU A 1 175 ? 0.012 -3.945 -21.178 1.00 96.56 175 LEU A CA 1
ATOM 1443 C C . LEU A 1 175 ? 0.230 -2.662 -20.372 1.00 96.56 175 LEU A C 1
ATOM 1445 O O . LEU A 1 175 ? 1.220 -1.970 -20.597 1.00 96.56 175 LEU A O 1
ATOM 1449 N N . VAL A 1 176 ? -0.660 -2.344 -19.424 1.00 97.69 176 VAL A N 1
ATOM 1450 C CA . VAL A 1 176 ? -0.504 -1.136 -18.595 1.00 97.69 176 VAL A CA 1
ATOM 1451 C C . VAL A 1 176 ? 0.737 -1.242 -17.715 1.00 97.69 176 VAL A C 1
ATOM 1453 O O . VAL A 1 176 ? 1.520 -0.298 -17.688 1.00 97.69 176 VAL A O 1
ATOM 1456 N N . ARG A 1 177 ? 0.954 -2.388 -17.057 1.00 98.25 177 ARG A N 1
ATOM 1457 C CA . ARG A 1 177 ? 2.152 -2.641 -16.242 1.00 98.25 177 ARG A CA 1
ATOM 1458 C C . ARG A 1 177 ? 3.439 -2.487 -17.048 1.00 98.25 177 ARG A C 1
ATOM 1460 O O . ARG A 1 177 ? 4.398 -1.871 -16.589 1.00 98.25 177 ARG A O 1
ATOM 1467 N N . ASP A 1 178 ? 3.488 -3.081 -18.235 1.00 98.06 178 ASP A N 1
ATOM 1468 C CA . ASP A 1 178 ? 4.701 -3.086 -19.047 1.00 98.06 178 ASP A CA 1
ATOM 1469 C C . ASP A 1 178 ? 4.966 -1.693 -19.649 1.00 98.06 178 ASP A C 1
ATOM 1471 O O . ASP A 1 178 ? 6.114 -1.247 -19.661 1.00 98.06 178 ASP A O 1
ATOM 1475 N N . ALA A 1 179 ? 3.920 -0.952 -20.034 1.00 98.19 179 ALA A N 1
ATOM 1476 C CA . ALA A 1 179 ? 4.037 0.444 -20.457 1.00 98.19 179 ALA A CA 1
ATOM 1477 C C . ALA A 1 179 ? 4.478 1.370 -19.308 1.00 98.19 179 ALA A C 1
ATOM 1479 O O . ALA A 1 179 ? 5.347 2.222 -19.497 1.00 98.19 179 ALA A O 1
ATOM 1480 N N . SER A 1 180 ? 3.931 1.192 -18.103 1.00 98.38 180 SER A N 1
ATOM 1481 C CA . SER A 1 180 ? 4.293 1.994 -16.928 1.00 98.38 180 SER A CA 1
ATOM 1482 C C . SER A 1 180 ? 5.706 1.684 -16.417 1.00 98.38 180 SER A C 1
ATOM 1484 O O . SER A 1 180 ? 6.359 2.552 -15.839 1.00 98.38 180 SER A O 1
ATOM 1486 N N . TRP A 1 181 ? 6.208 0.467 -16.656 1.00 98.12 181 TRP A N 1
ATOM 1487 C CA . TRP A 1 181 ? 7.619 0.124 -16.473 1.00 98.12 181 TRP A CA 1
ATOM 1488 C C . TRP A 1 181 ? 8.507 0.856 -17.480 1.00 98.12 181 TRP A C 1
ATOM 1490 O O . TRP A 1 181 ? 9.488 1.478 -17.087 1.00 98.12 181 TRP A O 1
ATOM 1500 N N . GLN A 1 182 ? 8.162 0.820 -18.770 1.00 97.00 182 GLN A N 1
ATOM 1501 C CA . GLN A 1 182 ? 8.934 1.500 -19.815 1.00 97.00 182 GLN A CA 1
ATOM 1502 C C . GLN A 1 182 ? 9.000 3.016 -19.595 1.00 97.00 182 GLN A C 1
ATOM 1504 O O . GLN A 1 182 ? 10.052 3.615 -19.807 1.00 97.00 182 GLN A O 1
ATOM 1509 N N . ALA A 1 183 ? 7.912 3.625 -19.114 1.00 96.88 183 ALA A N 1
ATOM 1510 C CA . ALA A 1 183 ? 7.799 5.067 -18.895 1.00 96.88 183 ALA A CA 1
ATOM 1511 C C . ALA A 1 183 ? 8.849 5.652 -17.935 1.00 96.88 183 ALA A C 1
ATOM 1513 O O . ALA A 1 183 ? 9.130 6.845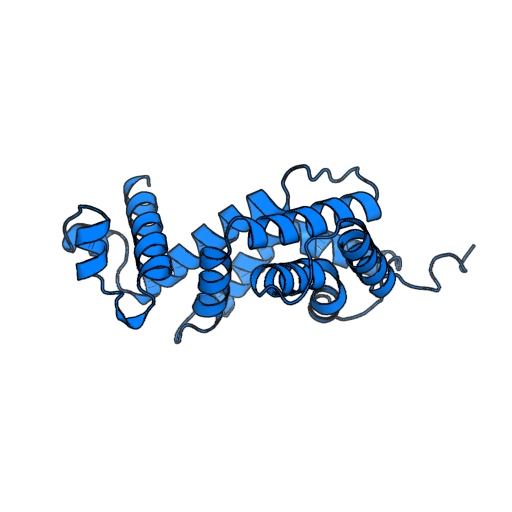 -18.005 1.00 96.88 183 ALA A O 1
ATOM 1514 N N . ILE A 1 184 ? 9.425 4.837 -17.046 1.00 96.56 184 ILE A N 1
ATOM 1515 C CA . ILE A 1 184 ? 10.434 5.284 -16.075 1.00 96.56 184 ILE A CA 1
ATOM 1516 C C . ILE A 1 184 ? 11.866 4.923 -16.470 1.00 96.56 184 ILE A C 1
ATOM 1518 O O . ILE A 1 184 ? 12.799 5.373 -15.806 1.00 96.56 184 ILE A O 1
ATOM 1522 N N . GLN A 1 185 ? 12.067 4.110 -17.510 1.00 96.38 185 GLN A N 1
ATOM 1523 C CA . GLN A 1 185 ? 13.405 3.690 -17.924 1.00 96.38 185 GLN A CA 1
ATOM 1524 C C . GLN A 1 185 ? 14.152 4.835 -18.608 1.00 96.38 185 GLN A C 1
ATOM 1526 O O . GLN A 1 185 ? 13.576 5.614 -19.365 1.00 96.38 185 GLN A O 1
ATOM 1531 N N . ASN A 1 186 ? 15.461 4.911 -18.380 1.00 93.50 186 ASN A N 1
ATOM 1532 C CA . ASN A 1 186 ? 16.316 5.812 -19.137 1.00 93.50 186 ASN A CA 1
ATOM 1533 C C . ASN A 1 186 ? 16.594 5.212 -20.533 1.00 93.50 186 ASN A C 1
ATOM 1535 O O . ASN A 1 186 ? 17.273 4.184 -20.618 1.00 93.50 186 ASN A O 1
ATOM 1539 N N . PRO A 1 187 ? 16.134 5.839 -21.633 1.00 87.38 187 PRO A N 1
ATOM 1540 C CA . PRO A 1 187 ? 16.307 5.294 -22.982 1.00 87.38 187 PRO A CA 1
ATOM 1541 C C . PRO A 1 187 ? 17.775 5.235 -23.433 1.00 87.38 187 PRO A C 1
ATOM 1543 O O . PRO A 1 187 ? 18.108 4.463 -24.329 1.00 87.38 187 PRO A O 1
ATOM 1546 N N . HIS A 1 188 ? 18.661 6.013 -22.805 1.00 83.56 188 HIS A N 1
ATOM 1547 C CA . HIS A 1 188 ? 20.084 6.077 -23.147 1.00 83.56 188 HIS A CA 1
ATOM 1548 C C . HIS A 1 188 ? 20.965 5.131 -22.321 1.00 83.56 188 HIS A C 1
ATOM 1550 O O . HIS A 1 188 ? 22.176 5.112 -22.519 1.00 83.56 188 HIS A O 1
ATOM 1556 N N . PHE A 1 189 ? 20.393 4.346 -21.400 1.00 79.31 189 PHE A N 1
ATOM 1557 C CA . PHE A 1 189 ? 21.170 3.474 -20.512 1.00 79.31 189 PHE A CA 1
ATOM 1558 C C . PHE A 1 189 ? 21.946 2.384 -21.275 1.00 79.31 189 PHE A C 1
ATOM 1560 O O . PHE A 1 189 ? 23.130 2.199 -21.032 1.00 79.31 189 PHE A O 1
ATOM 1567 N N . ASN A 1 190 ? 21.320 1.736 -22.265 1.00 62.53 190 ASN A N 1
ATOM 1568 C CA . ASN A 1 190 ? 21.949 0.674 -23.072 1.00 62.53 190 ASN A CA 1
ATOM 1569 C C . ASN A 1 190 ? 22.761 1.201 -24.276 1.00 62.53 190 ASN A C 1
ATOM 1571 O O . ASN A 1 190 ? 23.150 0.421 -25.137 1.00 62.53 190 ASN A O 1
ATOM 1575 N N . GLN A 1 191 ? 22.944 2.520 -24.400 1.00 57.25 191 GLN A N 1
ATOM 1576 C CA . GLN A 1 191 ? 23.712 3.148 -25.489 1.00 57.25 191 GLN A CA 1
ATOM 1577 C C . GLN A 1 191 ? 25.114 3.594 -25.034 1.00 57.25 191 GLN A C 1
ATOM 1579 O O . GLN A 1 191 ? 25.792 4.300 -25.775 1.00 57.25 191 GLN A O 1
ATOM 1584 N N . GLN A 1 192 ? 25.518 3.247 -23.807 1.00 49.06 192 GLN A N 1
ATOM 1585 C CA . GLN A 1 192 ? 26.791 3.657 -23.199 1.00 49.06 192 GLN A CA 1
ATOM 1586 C C . GLN A 1 192 ? 27.858 2.548 -23.159 1.00 49.06 192 GLN A C 1
ATOM 1588 O O . GLN A 1 192 ? 28.879 2.748 -22.505 1.00 49.06 192 GLN A O 1
ATOM 1593 N N . ASP A 1 193 ? 27.644 1.447 -23.887 1.00 42.75 193 ASP A N 1
ATOM 1594 C CA . ASP A 1 193 ? 28.634 0.382 -24.110 1.00 42.75 193 ASP A CA 1
ATOM 1595 C C . ASP A 1 193 ? 29.265 0.481 -25.509 1.00 42.75 193 ASP A C 1
ATOM 1597 O O . ASP A 1 193 ? 28.503 0.626 -26.498 1.00 42.75 193 ASP A O 1
#

Sequence (193 aa):
MQKKIKILKAAEAVLTEHGFYAFSMQSLAKQAEVSIGTIYRYFENKDALMNELQKLIRTESADQLFTGWDDNLPDKKKYDLVWQNAFNFVINNPKRMTLMEMLHYVPNMDHAEVTVFENETFKRLINFYQQGIDSKRFLNWQLFALMPISIETALNLAKQVIRGRVPPDQFQLNLVRDASWQAIQNPHFNQQD

pLDDT: mean 91.25, std 9.27, range [42.75, 98.5]

Radius of gyration: 19.3 Å; Cα contacts (8 Å, |Δi|>4): 160; chains: 1; bounding box: 50×31×54 Å

Mean predicted aligned error: 4.68 Å

Secondary structure (DSSP, 8-state):
-HHHHHHHHHHHHHHHHHTTTT--HHHHHHHHTS-HHHHHHH-SSHHHHHHHHHHHHHHHHHHHHTTT--TTS-HHHHHHHHHHHHHHHHHH-HHHHHHHHHHHT-TT--HHHHHHHHHHHTHHHHHHHHHHHHTTSB-SS-HHHHTTTTTHHHHHHHHHHHTTSS---HHHHHHHHHHHHHTTB-TTGGG--

Foldseek 3Di:
DVLLVLLLVLQLVCCLPPNPVRDDLVVSCVSSVHDSVVVCVNAVDPQSSLLVSLLVLLLVLLCQLCVPPDPPDDLLVNQVSNLVSLLVCCLVCVSSLVSNVVSVPDPPDPPVVVVVSNCVSCVVVLVSLVVCCVLLQWDVDDSVVLCCLASCLSVVVSVCCVVVNDPPDVVVSVVSNVRSVVNTGRPCNVVPD